Protein 3V6G (pdb70)

Solvent-accessible surface area: 15662 Å² total; per-residue (Å²): 100,112,113,69,39,0,3,58,0,0,0,44,6,0,8,48,43,2,37,73,13,11,23,36,1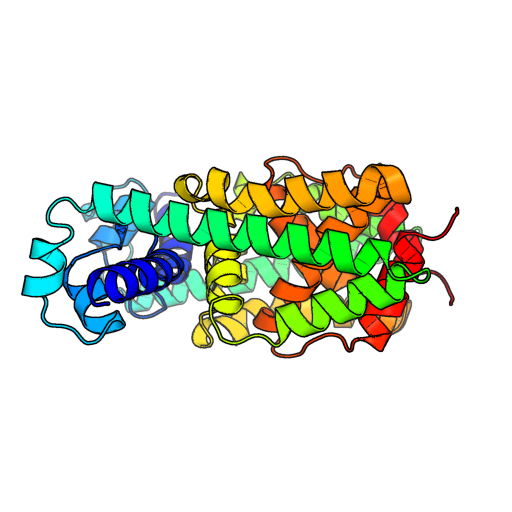49,61,0,4,81,57,18,136,22,85,68,51,14,0,52,175,84,9,127,82,40,82,52,0,43,104,20,0,42,52,52,8,35,94,18,20,55,96,24,28,60,104,4,125,52,53,7,84,108,134,182,84,41,17,16,12,1,0,121,17,4,43,85,24,23,63,51,93,149,166,38,99,16,28,7,14,3,27,7,19,0,5,46,52,104,95,2,31,207,33,6,74,77,18,3,88,15,0,23,61,9,0,43,114,102,39,32,170,91,0,0,45,5,5,2,0,2,11,1,0,2,4,0,14,12,32,0,36,49,91,71,17,52,47,87,37,0,36,43,4,4,41,61,0,29,50,142,107,107,103,117,89,44,0,4,58,0,0,4,74,4,0,8,97,33,0,31,73,18,6,30,32,185,96,0,3,80,55,20,137,21,80,73,48,16,0,44,172,86,6,115,90,38,93,42,0,49,124,20,0,38,47,29,0,25,93,9,8,54,90,28,19,58,106,2,122,47,41,6,94,157,57,245,76,31,8,18,4,3,0,108,20,4,46,82,18,34,69,37,116,111,121,33,72,13,22,8,26,3,17,13,19,0,0,22,36,90,116,1,23,205,18,5,84,68,18,4,82,22,1,34,61,5,0,63,111,87,41,34,129,96,13,0,18,9,5,2,1,2,12,2,0,4,3,0,10,12,33,0,24,49,85,93,29,54,43,118,83,0,34,58,5,6,40,32,4,32,53,152,112

Structure (mmCIF, N/CA/C/O backbone):
data_3V6G
#
_entry.id   3V6G
#
_cell.length_a   91.396
_cell.length_b   119.924
_cell.length_c   30.878
_cell.angle_alpha   90.00
_cell.angle_beta   90.00
_cell.angle_gamma   90.00
#
_symmetry.space_group_name_H-M   'P 21 21 2'
#
loop_
_entity.id
_entity.type
_entity.pdbx_description
1 polymer 'PROBABLE TRANSCRIPTIONAL REGULATORY PROTEIN (PROBABLY DEOR-FAMILY)'
2 water water
#
loop_
_atom_site.group_PDB
_atom_site.id
_atom_site.type_symbol
_atom_site.label_atom_id
_atom_site.label_alt_id
_atom_site.label_comp_id
_atom_site.label_asym_id
_atom_site.label_entity_id
_atom_site.label_seq_id
_atom_site.pdbx_PDB_ins_code
_atom_site.Cartn_x
_atom_site.Cartn_y
_atom_site.Cartn_z
_atom_site.occupancy
_atom_site.B_iso_or_equiv
_atom_site.auth_seq_id
_atom_site.auth_comp_id
_atom_site.auth_asym_id
_atom_site.auth_atom_id
_atom_site.pdbx_PDB_model_num
ATOM 1 N N . GLY A 1 14 ? -5.876 21.426 -6.321 1.00 52.32 14 GLY A N 1
ATOM 2 C CA . GLY A 1 14 ? -4.485 21.384 -6.733 1.00 44.10 14 GLY A CA 1
ATOM 3 C C . GLY A 1 14 ? -3.680 22.424 -5.987 1.00 39.44 14 GLY A C 1
ATOM 4 O O . GLY A 1 14 ? -2.625 22.130 -5.428 1.00 38.70 14 GLY A O 1
ATOM 5 N N . ARG A 1 15 ? -4.190 23.651 -5.966 1.00 32.16 15 ARG A N 1
ATOM 6 C CA . ARG A 1 15 ? -3.534 24.724 -5.239 1.00 32.14 15 ARG A CA 1
ATOM 7 C C . ARG A 1 15 ? -3.521 24.497 -3.734 1.00 26.38 15 ARG A C 1
ATOM 8 O O . ARG A 1 15 ? -2.587 24.907 -3.034 1.00 25.51 15 ARG A O 1
ATOM 16 N N . ARG A 1 16 ? -4.575 23.871 -3.224 1.00 28.25 16 ARG A N 1
ATOM 17 C CA . ARG A 1 16 ? -4.629 23.593 -1.800 1.00 28.51 16 ARG A CA 1
ATOM 18 C C . ARG A 1 16 ? -3.418 22.744 -1.389 1.00 25.18 16 ARG A C 1
ATOM 19 O O . ARG A 1 16 ? -2.712 23.063 -0.417 1.00 23.55 16 ARG A O 1
ATOM 27 N N . GLN A 1 17 ? -3.163 21.678 -2.139 1.00 27.75 17 GLN A N 1
ATOM 28 C CA . GLN A 1 17 ? -2.008 20.814 -1.865 1.00 31.18 17 GLN A CA 1
ATOM 29 C C . GLN A 1 17 ? -0.653 21.532 -1.999 1.00 29.41 17 GLN A C 1
ATOM 30 O O . GLN A 1 17 ? 0.276 21.266 -1.241 1.00 27.25 17 GLN A O 1
ATOM 36 N N . ALA A 1 18 ? -0.525 22.426 -2.971 1.00 26.15 18 ALA A N 1
ATOM 37 C CA . ALA A 1 18 ? 0.696 23.218 -3.084 1.00 27.96 18 ALA A CA 1
ATOM 38 C C . ALA A 1 18 ? 0.897 24.059 -1.828 1.00 26.19 18 ALA A C 1
ATOM 39 O O . ALA A 1 18 ? 2.023 24.274 -1.390 1.00 21.38 18 ALA A O 1
ATOM 41 N N . ILE A 1 19 ? -0.200 24.558 -1.263 1.00 20.96 19 ILE A N 1
ATOM 42 C CA . ILE A 1 19 ? -0.126 25.345 -0.034 1.00 19.72 19 ILE A CA 1
ATOM 43 C C . ILE A 1 19 ? 0.268 24.470 1.169 1.00 23.34 19 ILE A C 1
ATOM 44 O O . ILE A 1 19 ? 1.080 24.880 2.010 1.00 25.25 19 ILE A O 1
ATOM 49 N N . VAL A 1 20 ? -0.285 23.260 1.240 1.00 20.63 20 VAL A N 1
ATOM 50 C CA . VAL A 1 20 ? 0.054 22.338 2.326 1.00 21.36 20 VAL A CA 1
ATOM 51 C C . VAL A 1 20 ? 1.545 22.009 2.302 1.00 24.16 20 VAL A C 1
ATOM 52 O O . VAL A 1 20 ? 2.207 21.991 3.336 1.00 25.65 20 VAL A O 1
ATOM 56 N N . GLU A 1 21 ? 2.082 21.779 1.113 1.00 24.06 21 GLU A N 1
ATOM 57 C CA . GLU A 1 21 ? 3.506 21.470 0.985 1.00 23.65 21 GLU A CA 1
ATOM 58 C C . GLU A 1 21 ? 4.384 22.671 1.342 1.00 27.66 21 GLU A C 1
ATOM 59 O O . GLU A 1 21 ? 5.372 22.533 2.052 1.00 25.86 21 GLU A O 1
ATOM 65 N N . ALA A 1 22 ? 4.002 23.850 0.870 1.00 27.56 22 ALA A N 1
ATOM 66 C CA . ALA A 1 22 ? 4.655 25.088 1.282 1.00 23.68 22 ALA A CA 1
ATOM 67 C C . ALA A 1 22 ? 4.657 25.233 2.794 1.00 25.84 22 ALA A C 1
ATOM 68 O O . ALA A 1 22 ? 5.651 25.665 3.378 1.00 26.48 22 ALA A O 1
ATOM 70 N N . ALA A 1 23 ? 3.543 24.878 3.437 1.00 19.85 23 ALA A N 1
ATOM 71 C CA . ALA A 1 23 ? 3.468 24.973 4.889 1.00 20.61 23 ALA A CA 1
ATOM 72 C C . ALA A 1 23 ? 4.495 24.044 5.520 1.00 25.45 23 ALA A C 1
ATOM 73 O O . ALA A 1 23 ? 5.107 24.385 6.518 1.00 22.27 23 ALA A O 1
ATOM 75 N N . GLU A 1 24 ? 4.673 22.864 4.937 1.00 25.57 24 GLU A N 1
ATOM 76 C CA . GLU A 1 24 ? 5.680 21.929 5.447 1.00 24.58 24 GLU A CA 1
ATOM 77 C C . GLU A 1 24 ? 7.075 22.540 5.414 1.00 26.41 24 GLU A C 1
ATOM 78 O O . GLU A 1 24 ? 7.869 22.349 6.341 1.00 27.55 24 GLU A O 1
ATOM 84 N N . ARG A 1 25 ? 7.378 23.261 4.342 1.00 22.90 25 ARG A N 1
ATOM 85 C CA . ARG A 1 25 ? 8.672 23.941 4.230 1.00 29.43 25 ARG A CA 1
ATOM 86 C C . ARG A 1 25 ? 8.804 25.108 5.209 1.00 34.62 25 ARG A C 1
ATOM 87 O O . ARG A 1 25 ? 9.859 25.300 5.817 1.00 24.40 25 ARG A O 1
ATOM 95 N N . VAL A 1 26 ? 7.738 25.889 5.370 1.00 29.08 26 VAL A N 1
ATOM 96 C CA . VAL A 1 26 ? 7.777 27.004 6.312 1.00 24.67 26 VAL A CA 1
ATOM 97 C C . VAL A 1 26 ? 7.903 26.516 7.754 1.00 27.09 26 VAL A C 1
ATOM 98 O O . VAL A 1 26 ? 8.633 27.104 8.553 1.00 29.03 26 VAL A O 1
ATOM 102 N N . ILE A 1 27 ? 7.210 25.431 8.084 1.00 28.91 27 ILE A N 1
ATOM 103 C CA . ILE A 1 27 ? 7.366 24.810 9.397 1.00 28.77 27 ILE A CA 1
ATOM 104 C C . ILE A 1 27 ? 8.806 24.320 9.590 1.00 23.94 27 ILE A C 1
ATOM 105 O O . ILE A 1 27 ? 9.376 24.435 10.673 1.00 29.61 27 ILE A O 1
ATOM 110 N N . ALA A 1 28 ? 9.394 23.788 8.527 1.00 23.95 28 ALA A N 1
ATOM 111 C CA . ALA A 1 28 ? 10.767 23.296 8.594 1.00 27.52 28 ALA A CA 1
ATOM 112 C C . ALA A 1 28 ? 11.763 24.417 8.852 1.00 35.60 28 ALA A C 1
ATOM 113 O O . ALA A 1 28 ? 12.792 24.203 9.489 1.00 32.38 28 ALA A O 1
ATOM 115 N N . ARG A 1 29 ? 11.463 25.605 8.344 1.00 33.47 29 ARG A N 1
ATOM 116 C CA . ARG A 1 29 ? 12.413 26.713 8.403 1.00 34.90 29 ARG A CA 1
ATOM 117 C C . ARG A 1 29 ? 12.151 27.672 9.563 1.00 37.48 29 ARG A C 1
ATOM 118 O O . ARG A 1 29 ? 13.068 28.350 10.016 1.00 39.00 29 ARG A O 1
ATOM 126 N N . GLN A 1 30 ? 10.911 27.717 10.048 1.00 33.15 30 GLN A N 1
ATOM 127 C CA . GLN A 1 30 ? 10.502 28.718 11.034 1.00 34.10 30 GLN A CA 1
ATOM 128 C C . GLN A 1 30 ? 9.920 28.091 12.296 1.00 37.58 30 GLN A C 1
ATOM 129 O O . GLN A 1 30 ? 9.700 28.777 13.302 1.00 37.12 30 GLN A O 1
ATOM 135 N N . GLY A 1 31 ? 9.669 26.785 12.242 1.00 29.24 31 GLY A N 1
ATOM 136 C CA . GLY A 1 31 ? 9.069 26.086 13.360 1.00 20.97 31 GLY A CA 1
ATOM 137 C C . GLY A 1 31 ? 7.550 26.092 13.327 1.00 26.35 31 GLY A C 1
ATOM 138 O O . GLY A 1 31 ? 6.929 26.811 12.544 1.00 35.71 31 GLY A O 1
ATOM 139 N N . LEU A 1 32 ? 6.955 25.299 14.210 1.00 26.66 32 LEU A N 1
ATOM 140 C CA . LEU A 1 32 ? 5.508 25.153 14.282 1.00 34.89 32 LEU A CA 1
ATOM 141 C C . LEU A 1 32 ? 4.794 26.477 14.565 1.00 46.73 32 LEU A C 1
ATOM 142 O O . LEU A 1 32 ? 3.606 26.625 14.278 1.00 55.13 32 LEU A O 1
ATOM 147 N N . GLY A 1 33 ? 5.517 27.434 15.129 1.00 43.80 33 GLY A N 1
ATOM 148 C CA . GLY A 1 33 ? 4.922 28.709 15.484 1.00 41.65 33 GLY A CA 1
ATOM 149 C C . GLY A 1 33 ? 5.240 29.806 14.490 1.00 48.26 33 GLY A C 1
ATOM 150 O O . GLY A 1 33 ? 4.648 30.886 14.542 1.00 52.99 33 GLY A O 1
ATOM 151 N N . GLY A 1 34 ? 6.170 29.530 13.580 1.00 43.75 34 GLY A N 1
ATOM 152 C CA . GLY A 1 34 ? 6.596 30.510 12.596 1.00 49.65 34 GLY A CA 1
ATOM 153 C C . GLY A 1 34 ? 5.753 30.546 11.332 1.00 47.18 34 GLY A C 1
ATOM 154 O O . GLY A 1 34 ? 6.126 31.170 10.339 1.00 50.91 34 GLY A O 1
ATOM 155 N N . LEU A 1 35 ? 4.608 29.877 11.370 1.00 43.10 35 LEU A N 1
ATOM 156 C CA . LEU A 1 35 ? 3.711 29.825 10.223 1.00 42.49 35 LEU A CA 1
ATOM 157 C C . LEU A 1 35 ? 2.966 31.154 10.045 1.00 41.57 35 LEU A C 1
ATOM 158 O O . LEU A 1 35 ? 2.364 31.663 10.988 1.00 47.61 35 LEU A O 1
ATOM 163 N N . SER A 1 36 ? 3.009 31.715 8.841 1.00 36.40 36 SER A N 1
ATOM 164 C CA . SER A 1 36 ? 2.221 32.907 8.528 1.00 38.75 36 SER A CA 1
ATOM 165 C C . SER A 1 36 ? 1.715 32.858 7.097 1.00 38.90 36 SER A C 1
ATOM 166 O O . SER A 1 36 ? 2.302 32.194 6.248 1.00 38.60 36 SER A O 1
ATOM 169 N N . HIS A 1 37 ? 0.638 33.583 6.823 1.00 39.50 37 HIS A N 1
ATOM 170 C CA . HIS A 1 37 ? 0.083 33.589 5.480 1.00 37.95 37 HIS A CA 1
ATOM 171 C C . HIS A 1 37 ? 1.066 34.143 4.456 1.00 37.24 37 HIS A C 1
ATOM 172 O O . HIS A 1 37 ? 1.258 33.555 3.392 1.00 31.09 37 HIS A O 1
ATOM 179 N N . ARG A 1 38 ? 1.709 35.258 4.785 1.00 37.94 38 ARG A N 1
ATOM 180 C CA . ARG A 1 38 ? 2.715 35.830 3.895 1.00 42.65 38 ARG A CA 1
ATOM 181 C C . ARG A 1 38 ? 3.810 34.808 3.552 1.00 31.76 38 ARG A C 1
ATOM 182 O O . ARG A 1 38 ? 4.222 34.690 2.390 1.00 32.62 38 ARG A O 1
ATOM 190 N N . ARG A 1 39 ? 4.280 34.066 4.556 1.00 35.55 39 ARG A N 1
ATOM 191 C CA . ARG A 1 39 ? 5.394 33.135 4.344 1.00 35.35 39 ARG A CA 1
ATOM 192 C C . ARG A 1 39 ? 5.001 31.933 3.494 1.00 30.97 39 ARG A C 1
ATOM 193 O O . ARG A 1 39 ? 5.751 31.518 2.604 1.00 28.03 39 ARG A O 1
ATOM 201 N N . VAL A 1 40 ? 3.816 31.390 3.762 1.00 35.77 40 VAL A N 1
ATOM 202 C CA . VAL A 1 40 ? 3.283 30.282 2.972 1.00 30.53 40 VAL A CA 1
ATOM 203 C C . VAL A 1 40 ? 3.013 30.679 1.519 1.00 27.05 40 VAL A C 1
ATOM 204 O O . VAL A 1 40 ? 3.367 29.947 0.589 1.00 27.42 40 VAL A O 1
ATOM 208 N N . ALA A 1 41 ? 2.391 31.841 1.326 1.00 30.07 41 ALA A N 1
ATOM 209 C CA . ALA A 1 41 ? 2.136 32.353 -0.012 1.00 30.27 41 ALA A CA 1
ATOM 210 C C . ALA A 1 41 ? 3.437 32.522 -0.797 1.00 32.03 41 ALA A C 1
ATOM 211 O O . ALA A 1 41 ? 3.546 32.078 -1.942 1.00 29.56 41 ALA A O 1
ATOM 213 N N . ALA A 1 42 ? 4.423 33.172 -0.181 1.00 33.13 42 ALA A N 1
ATOM 214 C CA . ALA A 1 42 ? 5.727 33.321 -0.809 1.00 33.37 42 ALA A CA 1
ATOM 215 C C . ALA A 1 42 ? 6.284 31.958 -1.203 1.00 33.59 42 ALA A C 1
ATOM 216 O O . ALA A 1 42 ? 6.765 31.761 -2.321 1.00 32.14 42 ALA A O 1
ATOM 218 N N . GLU A 1 43 ? 6.199 31.005 -0.280 1.00 33.95 43 GLU A N 1
ATOM 219 C CA . GLU A 1 43 ? 6.801 29.697 -0.495 1.00 33.82 43 GLU A CA 1
ATOM 220 C C . GLU A 1 43 ? 6.055 28.876 -1.545 1.00 37.18 43 GLU A C 1
ATOM 221 O O . GLU A 1 43 ? 6.671 28.126 -2.296 1.00 39.78 43 GLU A O 1
ATOM 227 N N . ALA A 1 44 ? 4.731 29.022 -1.601 1.00 31.28 44 ALA A N 1
ATOM 228 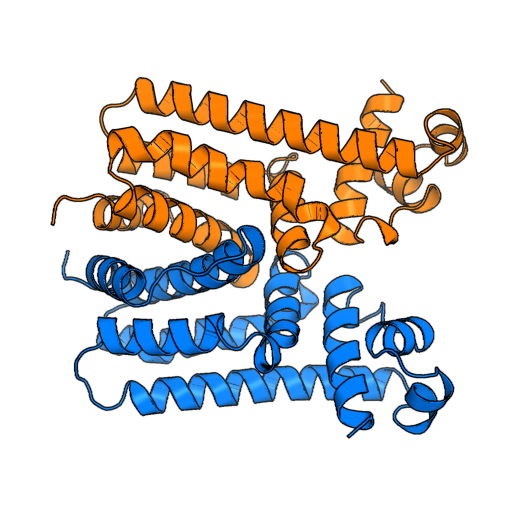C CA . ALA A 1 44 ? 3.936 28.289 -2.578 1.00 30.35 44 ALA A CA 1
ATOM 229 C C . ALA A 1 44 ? 3.910 29.046 -3.902 1.00 35.72 44 ALA A C 1
ATOM 230 O O . ALA A 1 44 ? 3.471 28.519 -4.929 1.00 32.32 44 ALA A O 1
ATOM 232 N N . ASN A 1 45 ? 4.385 30.288 -3.865 1.00 33.80 45 ASN A N 1
ATOM 233 C CA . ASN A 1 45 ? 4.332 31.165 -5.028 1.00 36.08 45 ASN A CA 1
ATOM 234 C C . ASN A 1 45 ? 2.890 31.378 -5.496 1.00 32.85 45 ASN A C 1
ATOM 235 O O . ASN A 1 45 ? 2.584 31.253 -6.683 1.00 33.02 45 ASN A O 1
ATOM 240 N N . VAL A 1 46 ? 2.012 31.684 -4.545 1.00 29.99 46 VAL A N 1
ATOM 241 C CA . VAL A 1 46 ? 0.617 31.975 -4.834 1.00 29.29 46 VAL A CA 1
ATOM 242 C C . VAL A 1 46 ? 0.242 33.205 -4.036 1.00 31.65 46 VAL A C 1
ATOM 243 O O . VAL A 1 46 ? 0.932 33.562 -3.080 1.00 32.24 46 VAL A O 1
ATOM 247 N N . PRO A 1 47 ? -0.853 33.872 -4.419 1.00 27.41 47 PRO A N 1
ATOM 248 C CA . PRO A 1 47 ? -1.233 35.081 -3.683 1.00 30.08 47 PRO A CA 1
ATOM 249 C C . PRO A 1 47 ? -1.698 34.771 -2.258 1.00 30.59 47 PRO A C 1
ATOM 250 O O . PRO A 1 47 ? -2.187 33.673 -1.977 1.00 26.57 47 PRO A O 1
ATOM 254 N N . VAL A 1 48 ? -1.560 35.735 -1.356 1.00 34.17 48 VAL A N 1
ATOM 255 C CA . VAL A 1 48 ? -2.019 35.521 0.014 1.00 36.36 48 VAL A CA 1
ATOM 256 C C . VAL A 1 48 ? -3.534 35.303 0.012 1.00 37.43 48 VAL A C 1
ATOM 257 O O . VAL A 1 48 ? -4.090 34.676 0.918 1.00 38.24 48 VAL A O 1
ATOM 261 N N . GLY A 1 49 ? -4.192 35.805 -1.028 1.00 29.36 49 GLY A N 1
ATOM 262 C CA . GLY A 1 49 ? -5.617 35.570 -1.212 1.00 33.83 49 GLY A CA 1
ATOM 263 C C . GLY A 1 49 ? -5.921 34.081 -1.185 1.00 33.10 49 GLY A C 1
ATOM 264 O O . GLY A 1 49 ? -6.931 33.642 -0.633 1.00 32.03 49 GLY A O 1
ATOM 265 N N . SER A 1 50 ? -5.025 33.296 -1.768 1.00 29.49 50 SER A N 1
ATOM 266 C CA . SER A 1 50 ? -5.233 31.864 -1.858 1.00 26.98 50 SER A CA 1
ATOM 267 C C . SER A 1 50 ? -5.026 31.163 -0.515 1.00 29.33 50 SER A C 1
ATOM 268 O O . SER A 1 50 ? -5.804 30.291 -0.133 1.00 24.98 50 SER A O 1
ATOM 271 N N . THR A 1 51 ? -3.971 31.522 0.206 1.00 24.66 51 THR A N 1
ATOM 272 C CA . THR A 1 51 ? -3.723 30.840 1.466 1.00 25.59 51 THR A CA 1
ATOM 273 C C . THR A 1 51 ? -4.897 31.073 2.420 1.00 26.22 51 THR A C 1
ATOM 274 O O . THR A 1 51 ? -5.336 30.152 3.120 1.00 29.10 51 THR A O 1
ATOM 278 N N . THR A 1 52 ? -5.434 32.290 2.409 1.00 27.55 52 THR A N 1
ATOM 279 C CA . THR A 1 52 ? -6.536 32.646 3.294 1.00 34.05 52 THR A CA 1
ATOM 280 C C . THR A 1 52 ? -7.863 31.995 2.890 1.00 32.87 52 THR A C 1
ATOM 281 O O . THR A 1 52 ? -8.715 31.748 3.739 1.00 36.28 52 THR A O 1
ATOM 285 N N . TYR A 1 53 ? -8.043 31.727 1.602 1.00 30.85 53 TYR A N 1
ATOM 286 C CA . TYR A 1 53 ? -9.232 31.001 1.162 1.00 28.07 53 TYR A CA 1
ATOM 287 C C . TYR A 1 53 ? -9.201 29.550 1.658 1.00 24.38 53 TYR A C 1
ATOM 288 O O . TYR A 1 53 ? -10.163 29.055 2.240 1.00 26.08 53 TYR A O 1
ATOM 297 N N . TYR A 1 54 ? -8.086 28.869 1.432 1.00 21.37 54 TYR A N 1
ATOM 298 C CA . TYR A 1 54 ? -7.987 27.446 1.790 1.00 23.64 54 TYR A CA 1
ATOM 299 C C . TYR A 1 54 ? -7.797 27.212 3.275 1.00 27.52 54 TYR A C 1
ATOM 300 O O . TYR A 1 54 ? -8.305 26.231 3.820 1.00 24.84 54 TYR A O 1
ATOM 309 N N . PHE A 1 55 ? -7.055 28.106 3.921 1.00 29.58 55 PHE A N 1
ATOM 310 C CA . PHE A 1 55 ? -6.805 27.985 5.354 1.00 36.44 55 PHE A CA 1
ATOM 311 C C . PHE A 1 55 ? -6.864 29.325 6.079 1.00 37.49 55 PHE A C 1
ATOM 312 O O . PHE A 1 55 ? -5.825 29.905 6.390 1.00 35.19 55 PHE A O 1
ATOM 320 N N . ASN A 1 56 ? -8.072 29.798 6.369 1.00 40.34 56 ASN A N 1
ATOM 321 C CA . ASN A 1 56 ? -8.222 31.034 7.127 1.00 55.20 56 ASN A CA 1
ATOM 322 C C . ASN A 1 56 ? -7.509 30.931 8.478 1.00 50.87 56 ASN A C 1
ATOM 323 O O . ASN A 1 56 ? -6.887 31.889 8.936 1.00 53.80 56 ASN A O 1
ATOM 328 N N . ASP A 1 57 ? -7.590 29.757 9.099 1.00 41.44 57 ASP A N 1
ATOM 329 C CA . ASP A 1 57 ? -6.937 29.516 10.383 1.00 37.47 57 ASP A CA 1
ATOM 330 C C . ASP A 1 57 ? -5.588 28.820 10.192 1.00 39.97 57 ASP A C 1
ATOM 331 O O . ASP A 1 57 ? -5.532 27.708 9.667 1.00 32.00 57 ASP A O 1
ATOM 336 N N . LEU A 1 58 ? -4.507 29.468 10.623 1.00 40.67 58 LEU A N 1
ATOM 337 C CA . LEU A 1 58 ? -3.167 28.898 10.458 1.00 41.43 58 LEU A CA 1
ATOM 338 C C . LEU A 1 58 ? -2.999 27.580 11.209 1.00 36.42 58 LEU A C 1
ATOM 339 O O . LEU A 1 58 ? -2.156 26.759 10.855 1.00 33.91 58 LEU A O 1
ATOM 344 N N . ASP A 1 59 ? -3.803 27.381 12.246 1.00 35.80 59 ASP A N 1
ATOM 345 C CA . ASP A 1 59 ? -3.764 26.140 13.006 1.00 39.92 59 ASP A CA 1
ATOM 346 C C . ASP A 1 59 ? -4.212 24.971 12.143 1.00 32.78 59 ASP A C 1
ATOM 347 O O . ASP A 1 59 ? -3.663 23.874 12.226 1.00 31.62 59 ASP A O 1
ATOM 352 N N . ALA A 1 60 ? -5.207 25.224 11.304 1.00 31.50 60 ALA A N 1
ATOM 353 C CA . ALA A 1 60 ? -5.730 24.210 10.406 1.00 31.42 60 ALA A CA 1
ATOM 354 C C . ALA A 1 60 ? -4.697 23.849 9.337 1.00 28.19 60 ALA A C 1
ATOM 355 O O . ALA A 1 60 ? -4.593 22.698 8.920 1.00 29.73 60 ALA A O 1
ATOM 357 N N . LEU A 1 61 ? -3.940 24.841 8.891 1.00 27.71 61 LEU A N 1
ATOM 358 C CA . LEU A 1 61 ? -2.863 24.595 7.936 1.00 25.02 61 LEU A CA 1
ATOM 359 C C . LEU A 1 61 ? -1.763 23.737 8.558 1.00 32.29 61 LEU A C 1
ATOM 360 O O . LEU A 1 61 ? -1.290 22.773 7.947 1.00 24.88 61 LEU A O 1
ATOM 365 N N . ARG A 1 62 ? -1.364 24.092 9.776 1.00 29.07 62 ARG A N 1
ATOM 366 C CA . ARG A 1 62 ? -0.364 23.331 10.517 1.00 28.19 62 ARG A CA 1
ATOM 367 C C . ARG A 1 62 ? -0.751 21.871 10.617 1.00 26.31 62 ARG A C 1
ATOM 368 O O . ARG A 1 62 ? 0.056 20.975 10.341 1.00 25.13 62 ARG A O 1
ATOM 376 N N . GLU A 1 63 ? -1.989 21.629 11.025 1.00 27.65 63 GLU A N 1
ATOM 377 C CA . GLU A 1 63 ? -2.480 20.263 11.164 1.00 29.97 63 GLU A CA 1
ATOM 378 C C . GLU A 1 63 ? -2.436 19.498 9.844 1.00 31.37 63 GLU A C 1
ATOM 379 O O . GLU A 1 63 ? -2.043 18.326 9.810 1.00 27.57 63 GLU A O 1
ATOM 385 N N . ALA A 1 64 ? -2.849 20.155 8.761 1.00 23.26 64 ALA A N 1
ATOM 386 C CA . ALA A 1 64 ? -2.843 19.531 7.441 1.00 26.29 64 ALA A CA 1
ATOM 387 C C . ALA A 1 64 ? -1.428 19.146 7.004 1.00 24.06 64 ALA A C 1
ATOM 388 O O . ALA A 1 64 ? -1.207 18.068 6.456 1.00 22.99 64 ALA A O 1
ATOM 390 N N . ALA A 1 65 ? -0.473 20.035 7.247 1.00 22.73 65 ALA A N 1
ATOM 391 C CA . ALA A 1 65 ? 0.917 19.767 6.890 1.00 22.97 65 ALA A CA 1
ATOM 392 C C . ALA A 1 65 ? 1.494 18.607 7.699 1.00 23.63 65 ALA A C 1
ATOM 393 O O . ALA A 1 65 ? 2.176 17.738 7.159 1.00 19.11 65 ALA A O 1
ATOM 395 N N . LEU A 1 66 ? 1.231 18.595 8.999 1.00 24.49 66 LEU A N 1
ATOM 396 C CA . LEU A 1 66 ? 1.744 17.517 9.835 1.00 27.91 66 LEU A CA 1
ATOM 397 C C . LEU A 1 66 ? 1.104 16.192 9.430 1.00 26.37 66 LEU A C 1
ATOM 398 O O . LEU A 1 66 ? 1.778 15.171 9.355 1.00 24.69 66 LEU A O 1
ATOM 403 N N . ALA A 1 67 ? -0.195 16.223 9.148 1.00 23.01 67 ALA A N 1
ATOM 404 C CA . ALA A 1 67 ? -0.891 15.027 8.694 1.00 24.25 67 ALA A CA 1
ATOM 405 C C . ALA A 1 67 ? -0.357 14.526 7.355 1.00 23.39 67 ALA A C 1
ATOM 406 O O . ALA A 1 67 ? -0.183 13.322 7.167 1.00 21.03 67 ALA A O 1
ATOM 408 N N . HIS A 1 68 ? -0.109 15.439 6.418 1.00 24.08 68 HIS A N 1
ATOM 409 C CA . HIS A 1 68 ? 0.431 15.045 5.121 1.00 23.47 68 HIS A CA 1
ATOM 410 C C . HIS A 1 68 ? 1.782 14.366 5.273 1.00 22.91 68 HIS A C 1
ATOM 411 O O . HIS A 1 68 ? 2.053 13.353 4.622 1.00 22.31 68 HIS A O 1
ATOM 418 N N . ALA A 1 69 ? 2.628 14.935 6.126 1.00 20.08 69 ALA A N 1
ATOM 419 C CA . ALA A 1 69 ? 3.994 14.452 6.274 1.00 22.10 69 ALA A CA 1
ATOM 420 C C . ALA A 1 69 ? 3.988 13.069 6.912 1.00 20.92 69 ALA A C 1
ATOM 421 O O . ALA A 1 69 ? 4.744 12.178 6.503 1.00 19.40 69 ALA A O 1
ATOM 423 N N . ALA A 1 70 ? 3.134 12.895 7.919 1.00 21.35 70 ALA A N 1
ATOM 424 C CA . ALA A 1 70 ? 3.010 11.607 8.599 1.00 22.21 70 ALA A CA 1
ATOM 425 C C . ALA A 1 70 ? 2.465 10.531 7.657 1.00 25.38 70 ALA A C 1
ATOM 426 O O . ALA A 1 70 ? 2.954 9.398 7.643 1.00 22.42 70 ALA A O 1
ATOM 428 N N . ASN A 1 71 ? 1.455 10.881 6.866 1.00 21.56 71 ASN A N 1
ATOM 429 C CA . ASN A 1 71 ? 0.950 9.955 5.856 1.00 23.10 71 ASN A CA 1
ATOM 430 C C . ASN A 1 71 ? 1.987 9.600 4.776 1.00 24.30 71 ASN A C 1
ATOM 431 O O . ASN A 1 71 ? 2.061 8.456 4.310 1.00 22.67 71 ASN A O 1
ATOM 436 N N . ALA A 1 72 ? 2.786 10.579 4.362 1.00 20.50 72 ALA A N 1
ATOM 437 C CA . ALA A 1 72 ? 3.776 10.320 3.322 1.00 25.12 72 ALA A CA 1
ATOM 438 C C . ALA A 1 72 ? 4.825 9.351 3.847 1.00 17.49 72 ALA A C 1
ATOM 439 O O . ALA A 1 72 ? 5.286 8.444 3.136 1.00 23.48 72 ALA A O 1
ATOM 441 N N . SER A 1 73 ? 5.194 9.542 5.107 1.00 18.12 73 SER A N 1
ATOM 442 C CA . SER A 1 73 ? 6.176 8.692 5.751 1.00 21.42 73 SER A CA 1
ATOM 443 C C . SER A 1 73 ? 5.633 7.263 5.857 1.00 22.30 73 SER A C 1
ATOM 444 O O . SER A 1 73 ? 6.351 6.289 5.600 1.00 19.07 73 SER A O 1
ATOM 447 N N . ALA A 1 74 ? 4.356 7.135 6.228 1.00 19.90 74 ALA A N 1
ATOM 448 C CA . ALA A 1 74 ? 3.737 5.813 6.306 1.00 21.90 74 ALA A CA 1
ATOM 449 C C . ALA A 1 74 ? 3.676 5.154 4.927 1.00 23.49 74 ALA A C 1
ATOM 450 O O . ALA A 1 74 ? 3.899 3.953 4.786 1.00 20.86 74 ALA A O 1
ATOM 452 N N . ASP A 1 75 ? 3.351 5.949 3.918 1.00 21.34 75 ASP A N 1
ATOM 453 C CA . ASP A 1 75 ? 3.243 5.454 2.549 1.00 25.02 75 ASP A CA 1
ATOM 454 C C . ASP A 1 75 ? 4.593 4.945 2.043 1.00 23.85 75 ASP A C 1
ATOM 455 O O . ASP A 1 75 ? 4.674 3.897 1.389 1.00 27.37 75 ASP A O 1
ATOM 460 N N . LEU A 1 76 ? 5.652 5.685 2.352 1.00 26.28 76 LEU A N 1
ATOM 461 C CA . LEU A 1 76 ? 6.997 5.284 1.953 1.00 22.56 76 LEU A CA 1
ATOM 462 C C . LEU A 1 76 ? 7.407 3.982 2.630 1.00 21.39 76 LEU A C 1
ATOM 463 O O . LEU A 1 76 ? 7.881 3.059 1.975 1.00 20.63 76 LEU A O 1
ATOM 468 N N . LEU A 1 77 ? 7.233 3.915 3.945 1.00 19.57 77 LEU A N 1
ATOM 469 C CA . LEU A 1 77 ? 7.535 2.696 4.682 1.00 20.77 77 LEU A CA 1
ATOM 470 C C . LEU A 1 77 ? 6.782 1.496 4.122 1.00 26.13 77 LEU A C 1
ATOM 471 O O . LEU A 1 77 ? 7.331 0.401 4.052 1.00 25.51 77 LEU A O 1
ATOM 476 N N . ALA A 1 78 ? 5.524 1.704 3.733 1.00 21.64 78 ALA A N 1
ATOM 477 C CA . ALA A 1 78 ? 4.703 0.632 3.163 1.00 25.37 78 ALA A CA 1
ATOM 478 C C . ALA A 1 78 ? 5.278 0.134 1.844 1.00 25.26 78 ALA A C 1
ATOM 479 O O . ALA A 1 78 ? 5.280 -1.077 1.572 1.00 24.57 78 ALA A O 1
ATOM 481 N N . GLN A 1 79 ? 5.764 1.069 1.028 1.00 23.65 79 GLN A N 1
ATOM 482 C CA . GLN A 1 79 ? 6.398 0.733 -0.249 1.00 28.58 79 GLN A CA 1
ATOM 483 C C . GLN A 1 79 ? 7.700 -0.038 -0.063 1.00 20.54 79 GLN A C 1
ATOM 484 O O . GLN A 1 79 ? 7.982 -0.992 -0.790 1.00 22.62 79 GLN A O 1
ATOM 490 N N . TRP A 1 80 ? 8.500 0.382 0.905 1.00 17.87 80 TRP A N 1
ATOM 491 C CA . TRP A 1 80 ? 9.722 -0.351 1.225 1.00 20.63 80 TRP A CA 1
ATOM 492 C C . TRP A 1 80 ? 9.398 -1.763 1.723 1.00 23.94 80 TRP A C 1
ATOM 493 O O . TRP A 1 80 ? 10.021 -2.747 1.292 1.00 25.45 80 TRP A O 1
ATOM 504 N N . ARG A 1 81 ? 8.428 -1.870 2.626 1.00 26.68 81 ARG A N 1
ATOM 505 C CA . ARG A 1 81 ? 8.096 -3.174 3.195 1.00 24.42 81 ARG A CA 1
ATOM 506 C C . ARG A 1 81 ? 7.672 -4.104 2.068 1.00 26.06 81 ARG A C 1
ATOM 507 O O . ARG A 1 81 ? 8.026 -5.287 2.038 1.00 27.19 81 ARG A O 1
ATOM 515 N N . SER A 1 82 ? 6.913 -3.550 1.131 1.00 28.86 82 SER A N 1
ATOM 516 C CA . SER A 1 82 ? 6.406 -4.318 0.009 1.00 32.53 82 SER A CA 1
ATOM 517 C C . SER A 1 82 ? 7.537 -4.931 -0.823 1.00 33.56 82 SER A C 1
ATOM 518 O O . SER A 1 82 ? 7.513 -6.120 -1.143 1.00 27.54 82 SER A O 1
ATOM 521 N N . ASP A 1 83 ? 8.534 -4.125 -1.171 1.00 32.52 83 ASP A N 1
ATOM 522 C CA . ASP A 1 83 ? 9.613 -4.603 -2.029 1.00 29.92 83 ASP A CA 1
ATOM 523 C C . ASP A 1 83 ? 10.592 -5.485 -1.265 1.00 29.52 83 ASP A C 1
ATOM 524 O O . ASP A 1 83 ? 11.272 -6.326 -1.851 1.00 40.14 83 ASP A O 1
ATOM 529 N N . LEU A 1 84 ? 10.669 -5.272 0.041 1.00 27.46 84 LEU A N 1
ATOM 530 C CA . LEU A 1 84 ? 11.540 -6.063 0.900 1.00 29.79 84 LEU A CA 1
ATOM 531 C C . LEU A 1 84 ? 10.914 -7.418 1.215 1.00 36.76 84 LEU A C 1
ATOM 532 O O . LEU A 1 84 ? 11.586 -8.323 1.718 1.00 35.56 84 LEU A O 1
ATOM 537 N N . ASP A 1 85 ? 9.627 -7.560 0.913 1.00 40.13 85 ASP A N 1
ATOM 538 C CA . ASP A 1 85 ? 8.936 -8.820 1.185 1.00 54.69 85 ASP A CA 1
ATOM 539 C C . ASP A 1 85 ? 9.123 -9.871 0.089 1.00 61.52 85 ASP A C 1
ATOM 540 O O . ASP A 1 85 ? 8.182 -10.568 -0.282 1.00 69.63 85 ASP A O 1
ATOM 545 N N . LYS A 1 86 ? 10.342 -9.980 -0.422 1.00 62.61 86 LYS A N 1
ATOM 546 C CA . LYS A 1 86 ? 10.696 -11.069 -1.316 1.00 62.75 86 LYS A CA 1
ATOM 547 C C . LYS A 1 86 ? 11.740 -11.919 -0.615 1.00 69.66 86 LYS A C 1
ATOM 548 O O . LYS A 1 86 ? 12.191 -12.930 -1.153 1.00 70.67 86 LYS A O 1
ATOM 554 N N . ASP A 1 87 ? 12.115 -11.490 0.590 1.00 74.72 87 ASP A N 1
ATOM 555 C CA . ASP A 1 87 ? 13.171 -12.129 1.376 1.00 81.15 87 ASP A CA 1
ATOM 556 C C . ASP A 1 87 ? 14.379 -12.509 0.520 1.00 76.30 87 ASP A C 1
ATOM 557 O O . ASP A 1 87 ? 15.052 -13.505 0.787 1.00 77.59 87 ASP A O 1
ATOM 562 N N . ARG A 1 88 ? 14.650 -11.708 -0.507 1.00 69.47 88 ARG A N 1
ATOM 563 C CA . ARG A 1 88 ? 15.746 -11.992 -1.425 1.00 62.62 88 ARG A CA 1
ATOM 564 C C . ARG A 1 88 ? 16.462 -10.711 -1.840 1.00 43.68 88 ARG A C 1
ATOM 565 O O . ARG A 1 88 ? 15.829 -9.682 -2.039 1.00 37.55 88 ARG A O 1
ATOM 573 N N . ASP A 1 89 ? 17.781 -10.787 -1.969 1.00 34.28 89 ASP A N 1
ATOM 574 C CA . ASP A 1 89 ? 18.541 -9.720 -2.607 1.00 20.99 89 ASP A CA 1
ATOM 575 C C . ASP A 1 89 ? 18.410 -8.419 -1.815 1.00 16.25 89 ASP A C 1
ATOM 576 O O . ASP A 1 89 ? 18.131 -7.364 -2.377 1.00 18.18 89 ASP A O 1
ATOM 581 N N . LEU A 1 90 ? 18.614 -8.496 -0.507 1.00 19.54 90 LEU A N 1
ATOM 582 C CA . LEU A 1 90 ? 18.350 -7.345 0.365 1.00 21.15 90 LEU A CA 1
ATOM 583 C C . LEU A 1 90 ? 19.162 -6.076 0.049 1.00 16.16 90 LEU A C 1
ATOM 584 O O . LEU A 1 90 ? 18.593 -4.978 -0.061 1.00 16.55 90 LEU A O 1
ATOM 589 N N . ALA A 1 91 ? 20.481 -6.204 -0.056 1.00 18.72 91 ALA A N 1
ATOM 590 C CA . ALA A 1 91 ? 21.320 -5.022 -0.305 1.00 18.74 91 ALA A CA 1
ATOM 591 C C . ALA A 1 91 ? 20.914 -4.326 -1.589 1.00 20.77 91 ALA A C 1
ATOM 592 O O . ALA A 1 91 ? 20.789 -3.106 -1.630 1.00 17.54 91 ALA A O 1
ATOM 594 N N . ALA A 1 92 ? 20.693 -5.094 -2.646 1.00 17.87 92 ALA A N 1
ATOM 595 C CA . ALA A 1 92 ? 20.324 -4.459 -3.905 1.00 21.95 92 ALA A CA 1
ATOM 596 C C . ALA A 1 92 ? 18.914 -3.872 -3.843 1.00 17.10 92 ALA A C 1
ATOM 597 O O . ALA A 1 92 ? 18.651 -2.832 -4.432 1.00 16.03 92 ALA A O 1
ATOM 599 N N . THR A 1 93 ? 18.014 -4.534 -3.130 1.00 16.21 93 THR A N 1
ATOM 600 C CA . THR A 1 93 ? 16.660 -4.001 -2.987 1.00 22.66 93 THR A CA 1
ATOM 601 C C . THR A 1 93 ? 16.693 -2.660 -2.254 1.00 18.14 93 THR A C 1
ATOM 602 O O . THR A 1 93 ? 16.091 -1.678 -2.699 1.00 17.10 93 THR A O 1
ATOM 606 N N . LEU A 1 94 ? 17.430 -2.608 -1.151 1.00 14.86 94 LEU A N 1
ATOM 607 C CA . LEU A 1 94 ? 17.570 -1.353 -0.407 1.00 16.24 94 LEU A CA 1
ATOM 608 C C . LEU A 1 94 ? 18.229 -0.248 -1.250 1.00 12.13 94 LEU A C 1
ATOM 609 O O . LEU A 1 94 ? 17.840 0.917 -1.156 1.00 15.40 94 LEU A O 1
ATOM 614 N N . ALA A 1 95 ? 19.223 -0.613 -2.057 1.00 13.56 95 ALA A N 1
ATOM 615 C CA . ALA A 1 95 ? 19.906 0.352 -2.922 1.00 16.61 95 ALA A CA 1
ATOM 616 C C . ALA A 1 95 ? 18.945 0.924 -3.958 1.00 17.71 95 ALA A C 1
ATOM 617 O O . ALA A 1 95 ? 18.928 2.129 -4.198 1.00 13.77 95 ALA A O 1
ATOM 619 N N . ARG A 1 96 ? 18.155 0.057 -4.584 1.00 15.44 96 ARG A N 1
ATOM 620 C CA . ARG A 1 96 ? 17.167 0.507 -5.577 1.00 16.94 96 ARG A CA 1
ATOM 621 C C . ARG A 1 96 ? 16.122 1.453 -4.972 1.00 17.58 96 ARG A C 1
ATOM 622 O O . ARG A 1 96 ? 15.818 2.507 -5.540 1.00 15.42 96 ARG A O 1
ATOM 630 N N . LEU A 1 97 ? 15.599 1.083 -3.807 1.00 16.19 97 LEU A N 1
ATOM 631 C CA . LEU A 1 97 ? 14.659 1.928 -3.071 1.00 17.35 97 LEU A CA 1
ATOM 632 C C . LEU A 1 97 ? 15.254 3.287 -2.723 1.00 16.58 97 LEU A C 1
ATOM 633 O O . LEU A 1 97 ? 14.592 4.329 -2.837 1.00 15.08 97 LEU A O 1
ATOM 638 N N . THR A 1 98 ? 16.507 3.271 -2.288 1.00 12.78 98 THR A N 1
ATOM 639 C CA . THR A 1 98 ? 17.210 4.506 -1.958 1.00 17.36 98 THR A CA 1
ATOM 640 C C . THR A 1 98 ? 17.397 5.362 -3.207 1.00 18.53 98 THR A C 1
ATOM 641 O O . THR A 1 98 ? 17.204 6.591 -3.183 1.00 14.83 98 THR A O 1
ATOM 645 N N . THR A 1 99 ? 17.774 4.718 -4.310 1.00 13.31 99 THR A N 1
ATOM 646 C CA . THR A 1 99 ? 17.929 5.445 -5.556 1.00 14.21 99 THR A CA 1
ATOM 647 C C . THR A 1 99 ? 16.617 6.092 -5.969 1.00 18.38 99 THR A C 1
ATOM 648 O O . THR A 1 99 ? 16.600 7.240 -6.429 1.00 17.33 99 THR A O 1
ATOM 652 N N . VAL A 1 100 ? 15.524 5.354 -5.826 1.00 14.15 100 VAL A N 1
ATOM 653 C CA . VAL A 1 100 ? 14.215 5.918 -6.131 1.00 20.35 100 VAL A CA 1
ATOM 654 C C . VAL A 1 100 ? 13.973 7.164 -5.283 1.00 21.74 100 VAL A C 1
ATOM 655 O O . VAL A 1 100 ? 13.553 8.187 -5.801 1.00 18.19 100 VAL A O 1
ATOM 659 N N . TYR A 1 101 ? 14.269 7.078 -3.989 1.00 17.99 101 TYR A N 1
ATOM 660 C CA . TYR A 1 101 ? 14.062 8.202 -3.094 1.00 13.34 101 TYR A CA 1
ATOM 661 C C . TYR A 1 101 ? 14.921 9.417 -3.483 1.00 18.18 101 TYR A C 1
ATOM 662 O O . TYR A 1 101 ? 14.413 10.542 -3.587 1.00 19.43 101 TYR A O 1
ATOM 671 N N . LEU A 1 102 ? 16.215 9.188 -3.707 1.00 15.72 102 LEU A N 1
ATOM 672 C CA . LEU A 1 102 ? 17.134 10.284 -4.022 1.00 14.25 102 LEU A CA 1
ATOM 673 C C . LEU A 1 102 ? 16.791 10.938 -5.372 1.00 17.56 102 LEU A C 1
ATOM 674 O O . LEU A 1 102 ? 17.044 12.126 -5.586 1.00 22.61 102 LEU A O 1
ATOM 679 N N . ALA A 1 103 ? 16.219 10.158 -6.280 1.00 16.53 103 ALA A N 1
ATOM 680 C CA . ALA A 1 103 ? 15.926 10.666 -7.618 1.00 19.19 103 ALA A CA 1
ATOM 681 C C . ALA A 1 103 ? 14.632 11.475 -7.646 1.00 26.11 103 ALA A C 1
ATOM 682 O O . ALA A 1 103 ? 14.448 12.334 -8.513 1.00 25.70 103 ALA A O 1
ATOM 684 N N . ASP A 1 104 ? 13.745 11.216 -6.686 1.00 19.80 104 ASP A N 1
ATOM 685 C CA . ASP A 1 104 ? 12.405 11.808 -6.703 1.00 29.07 104 ASP A CA 1
ATOM 686 C C . ASP A 1 104 ? 12.288 13.090 -5.883 1.00 34.35 104 ASP A C 1
ATOM 687 O O . ASP A 1 104 ? 11.494 13.153 -4.953 1.00 36.88 104 ASP A O 1
ATOM 692 N N . GLN A 1 105 ? 13.056 14.114 -6.245 1.00 38.21 105 GLN A N 1
ATOM 693 C CA . GLN A 1 105 ? 13.056 15.370 -5.498 1.00 51.25 105 GLN A CA 1
ATOM 694 C C . GLN A 1 105 ? 11.717 16.111 -5.590 1.00 50.84 105 GLN A C 1
ATOM 695 O O . GLN A 1 105 ? 11.281 16.741 -4.631 1.00 48.88 105 GLN A O 1
ATOM 701 N N . ASP A 1 106 ? 11.067 16.030 -6.744 1.00 53.65 106 ASP A N 1
ATOM 702 C CA . ASP A 1 106 ? 9.756 16.652 -6.917 1.00 60.47 106 ASP A CA 1
ATOM 703 C C . ASP A 1 106 ? 8.720 16.080 -5.939 1.00 52.42 106 ASP A C 1
ATOM 704 O O . ASP A 1 106 ? 7.738 16.735 -5.592 1.00 53.80 106 ASP A O 1
ATOM 709 N N . ARG A 1 107 ? 8.951 14.856 -5.490 1.00 44.52 107 ARG A N 1
ATOM 710 C CA . ARG A 1 107 ? 8.004 14.179 -4.624 1.00 49.63 107 ARG A CA 1
ATOM 711 C C . ARG A 1 107 ? 8.382 14.344 -3.148 1.00 51.65 107 ARG A C 1
ATOM 712 O O . ARG A 1 107 ? 7.515 14.563 -2.298 1.00 53.72 107 ARG A O 1
ATOM 720 N N . TYR A 1 108 ? 9.676 14.249 -2.847 1.00 38.40 108 TYR A N 1
ATOM 721 C CA . TYR A 1 108 ? 10.110 14.127 -1.454 1.00 32.55 108 TYR A CA 1
ATOM 722 C C . TYR A 1 108 ? 10.932 15.296 -0.909 1.00 38.54 108 TYR A C 1
ATOM 723 O O . TYR A 1 108 ? 11.214 15.347 0.290 1.00 39.58 108 TYR A O 1
ATOM 732 N N . ARG A 1 109 ? 11.308 16.229 -1.778 1.00 39.70 109 ARG A N 1
ATOM 733 C CA . ARG A 1 109 ? 12.131 17.365 -1.379 1.00 47.75 109 ARG A CA 1
ATOM 734 C C . ARG A 1 109 ? 11.578 18.022 -0.123 1.00 40.10 109 ARG A C 1
ATOM 735 O O . ARG A 1 109 ? 12.312 18.285 0.831 1.00 32.67 109 ARG A O 1
ATOM 743 N N . THR A 1 110 ? 10.272 18.270 -0.131 1.00 33.27 110 THR A N 1
ATOM 744 C CA . THR A 1 110 ? 9.600 18.967 0.956 1.00 36.02 110 THR A CA 1
ATOM 745 C C . THR A 1 110 ? 9.612 18.127 2.228 1.00 23.77 110 THR A C 1
ATOM 746 O O . THR A 1 110 ? 9.893 18.628 3.310 1.00 24.82 110 THR A O 1
ATOM 750 N N . LEU A 1 111 ? 9.309 16.847 2.086 1.00 25.10 111 LEU A N 1
ATOM 751 C CA . LEU A 1 111 ? 9.175 15.977 3.240 1.00 27.44 111 LEU A CA 1
ATOM 752 C C . LEU A 1 111 ? 10.544 15.725 3.850 1.00 26.75 111 LEU A C 1
ATOM 753 O O . LEU A 1 111 ? 10.690 15.616 5.062 1.00 22.68 111 LEU A O 1
ATOM 758 N N . ASN A 1 112 ? 11.554 15.650 2.998 1.00 23.12 112 ASN A N 1
ATOM 759 C CA . ASN A 1 112 ? 12.921 15.537 3.474 1.00 17.00 112 ASN A CA 1
ATOM 760 C C . ASN A 1 112 ? 13.362 16.790 4.239 1.00 19.26 112 ASN A C 1
ATOM 761 O O . ASN A 1 112 ? 14.072 16.694 5.247 1.00 20.76 112 ASN A O 1
ATOM 766 N N . GLU A 1 113 ? 12.946 17.968 3.777 1.00 19.48 113 GLU A N 1
ATOM 767 C CA . GLU A 1 113 ? 13.324 19.192 4.489 1.00 25.32 113 GLU A CA 1
ATOM 768 C C . GLU A 1 113 ? 12.733 19.193 5.908 1.00 24.61 113 GLU A C 1
ATOM 769 O O . GLU A 1 113 ? 13.389 19.552 6.894 1.00 17.92 113 GLU A O 1
ATOM 775 N N . LEU A 1 114 ? 11.484 18.765 6.009 1.00 19.32 114 LEU A N 1
ATOM 776 C CA . LEU A 1 114 ? 10.801 18.736 7.293 1.00 20.76 114 LEU A CA 1
ATOM 777 C C .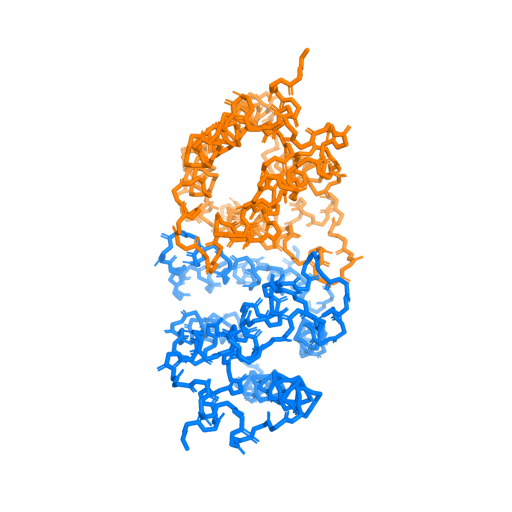 LEU A 1 114 ? 11.439 17.691 8.196 1.00 24.86 114 LEU A C 1
ATOM 778 O O . LEU A 1 114 ? 11.558 17.892 9.405 1.00 24.37 114 LEU A O 1
ATOM 783 N N . TYR A 1 115 ? 11.877 16.589 7.591 1.00 19.04 115 TYR A N 1
ATOM 784 C CA . TYR A 1 115 ? 12.556 15.517 8.315 1.00 24.04 115 TYR A CA 1
ATOM 785 C C . TYR A 1 115 ? 13.862 16.019 8.899 1.00 24.29 115 TYR A C 1
ATOM 786 O O . TYR A 1 115 ? 14.122 15.869 10.101 1.00 22.64 115 TYR A O 1
ATOM 795 N N . MET A 1 116 ? 14.679 16.636 8.051 1.00 21.13 116 MET A N 1
ATOM 796 C CA . MET A 1 116 ? 15.971 17.139 8.497 1.00 25.15 116 MET A CA 1
ATOM 797 C C . MET A 1 116 ? 15.846 18.227 9.543 1.00 31.97 116 MET A C 1
ATOM 798 O O . MET A 1 116 ? 16.680 18.326 10.447 1.00 29.45 116 MET A O 1
ATOM 803 N N . ALA A 1 117 ? 14.826 19.066 9.409 1.00 29.87 117 ALA A N 1
ATOM 804 C CA . ALA A 1 117 ? 14.677 20.194 10.317 1.00 27.15 117 ALA A CA 1
ATOM 805 C C . ALA A 1 117 ? 14.569 19.707 11.755 1.00 23.64 117 ALA A C 1
ATOM 806 O O . ALA A 1 117 ? 14.887 20.438 12.692 1.00 29.00 117 ALA A O 1
ATOM 808 N N . ALA A 1 118 ? 14.143 18.461 11.939 1.00 22.43 118 ALA A N 1
ATOM 809 C CA . ALA A 1 118 ? 14.000 17.931 13.290 1.00 24.63 118 ALA A CA 1
ATOM 810 C C . ALA A 1 118 ? 15.356 17.820 13.982 1.00 24.58 118 ALA A C 1
ATOM 811 O O . ALA A 1 118 ? 15.427 17.662 15.199 1.00 28.33 118 ALA A O 1
ATOM 813 N N . ALA A 1 119 ? 16.432 17.904 13.207 1.00 20.80 119 ALA A N 1
ATOM 814 C CA . ALA A 1 119 ? 17.759 17.708 13.782 1.00 20.90 119 ALA A CA 1
ATOM 815 C C . ALA A 1 119 ? 18.089 18.810 14.779 1.00 28.21 119 ALA A C 1
ATOM 816 O O . ALA A 1 119 ? 18.817 18.583 15.742 1.00 26.04 119 ALA A O 1
ATOM 818 N N . HIS A 1 120 ? 17.523 19.994 14.551 1.00 30.51 120 HIS A N 1
ATOM 819 C CA . HIS A 1 120 ? 17.739 21.152 15.413 1.00 26.90 120 HIS A CA 1
ATOM 820 C C . HIS A 1 120 ? 16.427 21.840 15.804 1.00 35.48 120 HIS A C 1
ATOM 821 O O . HIS A 1 120 ? 16.439 22.986 16.261 1.00 32.37 120 HIS A O 1
ATOM 828 N N . ARG A 1 121 ? 15.303 21.151 15.602 1.00 26.85 121 ARG A N 1
ATOM 829 C CA . ARG A 1 121 ? 14.012 21.577 16.146 1.00 27.81 121 ARG A CA 1
ATOM 830 C C . ARG A 1 121 ? 13.318 20.394 16.803 1.00 33.49 121 ARG A C 1
ATOM 831 O O . ARG A 1 121 ? 12.653 19.599 16.128 1.00 30.38 121 ARG A O 1
ATOM 839 N N . PRO A 1 122 ? 13.488 20.263 18.125 1.00 41.57 122 PRO A N 1
ATOM 840 C CA . PRO A 1 122 ? 12.958 19.168 18.947 1.00 37.73 122 PRO A CA 1
ATOM 841 C C . PRO A 1 122 ? 11.474 18.892 18.736 1.00 33.17 122 PRO A C 1
ATOM 842 O O . PRO A 1 122 ? 11.052 17.739 18.832 1.00 33.72 122 PRO A O 1
ATOM 846 N N . GLU A 1 123 ? 10.692 19.932 18.456 1.00 31.29 123 GLU A N 1
ATOM 847 C CA . GLU A 1 123 ? 9.251 19.769 18.336 1.00 30.76 123 GLU A CA 1
ATOM 848 C C . GLU A 1 123 ? 8.873 18.970 17.092 1.00 29.68 123 GLU A C 1
ATOM 849 O O . GLU A 1 123 ? 7.751 18.473 16.987 1.00 29.69 123 GLU A O 1
ATOM 855 N N . LEU A 1 124 ? 9.814 18.842 16.161 1.00 28.29 124 LEU A N 1
ATOM 856 C CA . LEU A 1 124 ? 9.575 18.112 14.913 1.00 24.99 124 LEU A CA 1
ATOM 857 C C . LEU A 1 124 ? 10.101 16.678 14.952 1.00 23.81 124 LEU A C 1
ATOM 858 O O . LEU A 1 124 ? 10.024 15.947 13.958 1.00 22.85 124 LEU A O 1
ATOM 863 N N . GLN A 1 125 ? 10.647 16.279 16.093 1.00 22.25 125 GLN A N 1
ATOM 864 C CA . GLN A 1 125 ? 11.326 14.993 16.179 1.00 21.96 125 GLN A CA 1
ATOM 865 C C . GLN A 1 125 ? 10.392 13.791 16.241 1.00 20.65 125 GLN A C 1
ATOM 866 O O . GLN A 1 125 ? 10.684 12.762 15.650 1.00 19.43 125 GLN A O 1
ATOM 872 N N . ARG A 1 126 ? 9.260 13.913 16.931 1.00 22.98 126 ARG A N 1
ATOM 873 C CA . ARG A 1 126 ? 8.332 12.785 16.973 1.00 22.99 126 ARG A CA 1
ATOM 874 C C . ARG A 1 126 ? 7.860 12.424 15.561 1.00 16.81 126 ARG A C 1
ATOM 875 O O . ARG A 1 126 ? 7.749 11.249 15.216 1.00 25.10 126 ARG A O 1
ATOM 883 N N . LEU A 1 127 ? 7.593 13.443 14.746 1.00 22.15 127 LEU A N 1
ATOM 884 C CA . LEU A 1 127 ? 7.197 13.218 13.353 1.00 22.32 127 LEU A CA 1
ATOM 885 C C . LEU A 1 127 ? 8.334 12.587 12.546 1.00 20.26 127 LEU A C 1
ATOM 886 O O . LEU A 1 127 ? 8.138 11.585 11.851 1.00 18.48 127 LEU A O 1
ATOM 891 N N . ALA A 1 128 ? 9.522 13.179 12.648 1.00 18.53 128 ALA A N 1
ATOM 892 C CA . ALA A 1 128 ? 10.685 12.694 11.908 1.00 17.44 128 ALA A CA 1
ATOM 893 C C . ALA A 1 128 ? 11.009 11.245 12.244 1.00 15.94 128 ALA A C 1
ATOM 894 O O . ALA A 1 128 ? 11.390 10.453 11.375 1.00 15.18 128 ALA A O 1
ATOM 896 N N . ARG A 1 129 ? 10.851 10.888 13.513 1.00 17.67 129 ARG A N 1
ATOM 897 C CA . ARG A 1 129 ? 11.292 9.572 13.962 1.00 20.55 129 ARG A CA 1
ATOM 898 C C . ARG A 1 129 ? 10.471 8.423 13.414 1.00 20.68 129 ARG A C 1
ATOM 899 O O . ARG A 1 129 ? 10.902 7.278 13.464 1.00 18.82 129 ARG A O 1
ATOM 907 N N . LEU A 1 130 ? 9.283 8.711 12.898 1.00 17.81 130 LEU A N 1
ATOM 908 C CA . LEU A 1 130 ? 8.503 7.652 12.273 1.00 19.73 130 LEU A CA 1
ATOM 909 C C . LEU A 1 130 ? 9.341 6.896 11.229 1.00 14.77 130 LEU A C 1
ATOM 910 O O . LEU A 1 130 ? 9.260 5.679 11.105 1.00 18.08 130 LEU A O 1
ATOM 915 N N . TRP A 1 131 ? 10.139 7.631 10.469 1.00 14.90 131 TRP A N 1
ATOM 916 C CA . TRP A 1 131 ? 10.902 7.005 9.395 1.00 18.56 131 TRP A CA 1
ATOM 917 C C . TRP A 1 131 ? 11.952 5.990 9.881 1.00 18.31 131 TRP A C 1
ATOM 918 O O . TRP A 1 131 ? 11.857 4.791 9.568 1.00 18.26 131 TRP A O 1
ATOM 929 N N . PRO A 1 132 ? 12.970 6.463 10.630 1.00 17.19 132 PRO A N 1
ATOM 930 C CA . PRO A 1 132 ? 13.991 5.515 11.097 1.00 22.94 132 PRO A CA 1
ATOM 931 C C . PRO A 1 132 ? 13.433 4.434 12.018 1.00 25.63 132 PRO A C 1
ATOM 932 O O . PRO A 1 132 ? 13.921 3.307 11.990 1.00 22.45 132 PRO A O 1
ATOM 936 N N . ASP A 1 133 ? 12.434 4.764 12.826 1.00 23.82 133 ASP A N 1
ATOM 937 C CA . ASP A 1 133 ? 11.805 3.754 13.671 1.00 26.55 133 ASP A CA 1
ATOM 938 C C . ASP A 1 133 ? 11.118 2.691 12.818 1.00 25.71 133 ASP A C 1
ATOM 939 O O . ASP A 1 133 ? 11.188 1.498 13.121 1.00 19.79 133 ASP A O 1
ATOM 944 N N . GLY A 1 134 ? 10.484 3.136 11.736 1.00 20.10 134 GLY A N 1
ATOM 945 C CA . GLY A 1 134 ? 9.808 2.247 10.808 1.00 18.57 134 GLY A CA 1
ATOM 946 C C . GLY A 1 134 ? 10.816 1.392 10.055 1.00 24.51 134 GLY A C 1
ATOM 947 O O . GLY A 1 134 ? 10.607 0.202 9.849 1.00 22.65 134 GLY A O 1
ATOM 948 N N . LEU A 1 135 ? 11.921 2.003 9.646 1.00 18.14 135 LEU A N 1
ATOM 949 C CA . LEU A 1 135 ? 12.963 1.277 8.939 1.00 18.04 135 LEU A CA 1
ATOM 950 C C . LEU A 1 135 ? 13.587 0.202 9.840 1.00 20.95 135 LEU A C 1
ATOM 951 O O . LEU A 1 135 ? 13.867 -0.906 9.390 1.00 22.35 135 LEU A O 1
ATOM 956 N N . LEU A 1 136 ? 13.809 0.546 11.104 1.00 24.35 136 LEU A N 1
ATOM 957 C CA . LEU A 1 136 ? 14.370 -0.393 12.074 1.00 26.08 136 LEU A CA 1
ATOM 958 C C . LEU A 1 136 ? 13.470 -1.602 12.267 1.00 27.53 136 LEU A C 1
ATOM 959 O O . LEU A 1 136 ? 13.941 -2.734 12.292 1.00 24.92 136 LEU A O 1
ATOM 964 N N . ALA A 1 137 ? 12.170 -1.359 12.394 1.00 25.69 137 ALA A N 1
ATOM 965 C CA . ALA A 1 137 ? 11.223 -2.447 12.557 1.00 31.21 137 ALA A CA 1
ATOM 966 C C . ALA A 1 137 ? 11.256 -3.370 11.345 1.00 30.34 137 ALA A C 1
ATOM 967 O O . ALA A 1 137 ? 11.106 -4.588 11.477 1.00 25.21 137 ALA A O 1
ATOM 969 N N . LEU A 1 138 ? 11.451 -2.798 10.161 1.00 21.17 138 LEU A N 1
ATOM 970 C CA . LEU A 1 138 ? 11.531 -3.612 8.955 1.00 26.34 138 LEU A CA 1
ATOM 971 C C . LEU A 1 138 ? 12.795 -4.457 8.940 1.00 26.92 138 LEU A C 1
ATOM 972 O O . LEU A 1 138 ? 12.781 -5.609 8.510 1.00 27.88 138 LEU A O 1
ATOM 977 N N . LEU A 1 139 ? 13.901 -3.878 9.381 1.00 18.94 139 LEU A N 1
ATOM 978 C CA . LEU A 1 139 ? 15.195 -4.502 9.114 1.00 20.13 139 LEU A CA 1
ATOM 979 C C . LEU A 1 139 ? 15.757 -5.295 10.295 1.00 17.14 139 LEU A C 1
ATOM 980 O O . LEU A 1 139 ? 16.441 -6.285 10.104 1.00 24.54 139 LEU A O 1
ATOM 985 N N . GLU A 1 140 ? 15.498 -4.825 11.508 1.00 15.14 140 GLU A N 1
ATOM 986 C CA . GLU A 1 140 ? 16.081 -5.451 12.693 1.00 17.96 140 GLU A CA 1
ATOM 987 C C . GLU A 1 140 ? 15.932 -6.980 12.734 1.00 23.50 140 GLU A C 1
ATOM 988 O O . GLU A 1 140 ? 16.911 -7.680 12.978 1.00 19.22 140 GLU A O 1
ATOM 994 N N . PRO A 1 141 ? 14.707 -7.499 12.517 1.00 22.83 141 PRO A N 1
ATOM 995 C CA . PRO A 1 141 ? 14.522 -8.957 12.592 1.00 24.54 141 PRO A CA 1
ATOM 996 C C . PRO A 1 141 ? 15.264 -9.677 11.478 1.00 25.62 141 PRO A C 1
ATOM 997 O O . PRO A 1 141 ? 15.603 -10.844 11.620 1.00 25.34 141 PRO A O 1
ATOM 1001 N N . ARG A 1 142 ? 15.527 -8.981 10.378 1.00 21.45 142 ARG A N 1
ATOM 1002 C CA . ARG A 1 142 ? 16.197 -9.608 9.248 1.00 25.56 142 ARG A CA 1
ATOM 1003 C C . ARG A 1 142 ? 17.725 -9.609 9.366 1.00 21.62 142 ARG A C 1
ATOM 1004 O O . ARG A 1 142 ? 18.381 -10.579 8.990 1.00 21.39 142 ARG A O 1
ATOM 1012 N N . ILE A 1 143 ? 18.295 -8.511 9.852 1.00 22.53 143 ILE A N 1
ATOM 1013 C CA . ILE A 1 143 ? 19.748 -8.354 9.826 1.00 17.58 143 ILE A CA 1
ATOM 1014 C C . ILE A 1 143 ? 20.361 -7.906 11.149 1.00 19.07 143 ILE A C 1
ATOM 1015 O O . ILE A 1 143 ? 21.585 -7.729 11.243 1.00 20.45 143 ILE A O 1
ATOM 1020 N N . GLY A 1 144 ? 19.514 -7.730 12.161 1.00 19.44 144 GLY A N 1
ATOM 1021 C CA . GLY A 1 144 ? 19.979 -7.367 13.491 1.00 20.08 144 GLY A CA 1
ATOM 1022 C C . GLY A 1 144 ? 20.062 -5.866 13.696 1.00 18.90 144 GLY A C 1
ATOM 1023 O O . GLY A 1 144 ? 20.032 -5.085 12.727 1.00 19.01 144 GLY A O 1
ATOM 1024 N N . ARG A 1 145 ? 20.204 -5.464 14.952 1.00 16.08 145 ARG A N 1
ATOM 1025 C CA . ARG A 1 145 ? 20.199 -4.047 15.324 1.00 17.26 145 ARG A CA 1
ATOM 1026 C C . ARG A 1 145 ? 21.385 -3.269 14.780 1.00 21.46 145 ARG A C 1
ATOM 1027 O O . ARG A 1 145 ? 21.219 -2.139 14.292 1.00 18.13 145 ARG A O 1
ATOM 1035 N N . ARG A 1 146 ? 22.577 -3.845 14.898 1.00 20.58 146 ARG A N 1
ATOM 1036 C CA . ARG A 1 146 ? 23.779 -3.193 14.383 1.00 24.47 146 ARG A CA 1
ATOM 1037 C C . ARG A 1 146 ? 23.606 -2.832 12.916 1.00 20.24 146 ARG A C 1
ATOM 1038 O O . ARG A 1 146 ? 23.766 -1.673 12.522 1.00 18.82 146 ARG A O 1
ATOM 1046 N N . ALA A 1 147 ? 23.306 -3.844 12.108 1.00 18.60 147 ALA A N 1
ATOM 1047 C CA . ALA A 1 147 ? 23.230 -3.653 10.665 1.00 19.45 147 ALA A CA 1
ATOM 1048 C C . ALA A 1 147 ? 22.084 -2.725 10.308 1.00 17.50 147 ALA A C 1
ATOM 1049 O O . ALA A 1 147 ? 22.227 -1.851 9.451 1.00 15.78 147 ALA A O 1
ATOM 1051 N N . ALA A 1 148 ? 20.933 -2.932 10.933 1.00 15.07 148 ALA A N 1
ATOM 1052 C CA . ALA A 1 148 ? 19.780 -2.092 10.635 1.00 15.79 148 ALA A CA 1
ATOM 1053 C C . ALA A 1 148 ? 20.082 -0.636 10.959 1.00 18.18 148 ALA A C 1
ATOM 1054 O O . ALA A 1 148 ? 19.722 0.257 10.194 1.00 18.97 148 ALA A O 1
ATOM 1056 N N . ASN A 1 149 ? 20.742 -0.384 12.086 1.00 19.41 149 ASN A N 1
ATOM 1057 C CA . ASN A 1 149 ? 21.116 0.996 12.416 1.00 17.42 149 ASN A CA 1
ATOM 1058 C C . ASN A 1 149 ? 22.153 1.559 11.454 1.00 20.20 149 ASN A C 1
ATOM 1059 O O . ASN A 1 149 ? 22.104 2.736 11.077 1.00 17.26 149 ASN A O 1
ATOM 1064 N N . ALA A 1 150 ? 23.094 0.721 11.056 1.00 15.09 150 ALA A N 1
ATOM 1065 C CA . ALA A 1 150 ? 24.107 1.178 10.117 1.00 17.89 150 ALA A CA 1
ATOM 1066 C C . ALA A 1 150 ? 23.467 1.594 8.801 1.00 16.82 150 ALA A C 1
ATOM 1067 O O . ALA A 1 150 ? 23.841 2.617 8.220 1.00 15.33 150 ALA A O 1
ATOM 1069 N N . VAL A 1 151 ? 22.488 0.817 8.350 1.00 16.82 151 VAL A N 1
ATOM 1070 C CA . VAL A 1 151 ? 21.805 1.082 7.087 1.00 14.47 151 VAL A CA 1
ATOM 1071 C C . VAL A 1 151 ? 20.960 2.352 7.175 1.00 17.21 151 VAL A C 1
ATOM 1072 O O . VAL A 1 151 ? 20.905 3.139 6.233 1.00 15.09 151 VAL A O 1
ATOM 1076 N N . THR A 1 152 ? 20.271 2.543 8.298 1.00 13.55 152 THR A N 1
ATOM 1077 C CA . THR A 1 152 ? 19.457 3.743 8.448 1.00 11.18 152 THR A CA 1
ATOM 1078 C C . THR A 1 152 ? 20.329 4.999 8.514 1.00 14.69 152 THR A C 1
ATOM 1079 O O . THR A 1 152 ? 19.954 6.043 7.983 1.00 12.94 152 THR A O 1
ATOM 1083 N N . VAL A 1 153 ? 21.496 4.892 9.139 1.00 12.00 153 VAL A N 1
ATOM 1084 C CA . VAL A 1 153 ? 22.444 6.010 9.193 1.00 13.81 153 VAL A CA 1
ATOM 1085 C C . VAL A 1 153 ? 22.945 6.308 7.771 1.00 14.03 153 VAL A C 1
ATOM 1086 O O . VAL A 1 153 ? 23.010 7.456 7.346 1.00 13.42 153 VAL A O 1
ATOM 1090 N N . PHE A 1 154 ? 23.271 5.259 7.036 1.00 10.91 154 PHE A N 1
ATOM 1091 C CA . PHE A 1 154 ? 23.775 5.420 5.671 1.00 11.97 154 PHE A CA 1
ATOM 1092 C C . PHE A 1 154 ? 22.727 6.076 4.778 1.00 12.35 154 PHE A C 1
ATOM 1093 O O . PHE A 1 154 ? 23.056 6.963 3.985 1.00 13.48 154 PHE A O 1
ATOM 1101 N N . PHE A 1 155 ? 21.466 5.656 4.906 1.00 11.67 155 PHE A N 1
ATOM 1102 C CA . PHE A 1 155 ? 20.380 6.271 4.141 1.00 10.04 155 PHE A CA 1
ATOM 1103 C C . PHE A 1 155 ? 20.281 7.779 4.412 1.00 11.41 155 PHE A C 1
ATOM 1104 O O . PHE A 1 155 ? 20.205 8.588 3.483 1.00 11.82 155 PHE A O 1
ATOM 1112 N N . ASP A 1 156 ? 20.285 8.153 5.686 1.00 13.55 156 ASP A N 1
ATOM 1113 C CA . ASP A 1 156 ? 20.252 9.572 6.051 1.00 15.32 156 ASP A CA 1
ATOM 1114 C C . ASP A 1 156 ? 21.431 10.317 5.426 1.00 14.89 156 ASP A C 1
ATOM 1115 O O . ASP A 1 156 ? 21.279 11.424 4.903 1.00 13.57 156 ASP A O 1
ATOM 1120 N N . GLY A 1 157 ? 22.604 9.696 5.478 1.00 12.55 157 GLY A N 1
ATOM 1121 C CA . GLY A 1 157 ? 23.789 10.259 4.865 1.00 14.72 157 GLY A CA 1
ATOM 1122 C C . GLY A 1 157 ? 23.660 10.389 3.364 1.00 13.04 157 GLY A C 1
ATOM 1123 O O . GLY A 1 157 ? 24.063 11.400 2.807 1.00 13.66 157 GLY A O 1
ATOM 1124 N N . ALA A 1 158 ? 23.098 9.374 2.706 1.00 10.88 158 ALA A N 1
ATOM 1125 C CA . ALA A 1 158 ? 22.959 9.410 1.255 1.00 17.26 158 ALA A CA 1
ATOM 1126 C C . ALA A 1 158 ? 22.055 10.569 0.847 1.00 15.06 158 ALA A C 1
ATOM 1127 O O . ALA A 1 158 ? 22.336 11.268 -0.148 1.00 11.89 158 ALA A O 1
ATOM 1129 N N . THR A 1 159 ? 20.988 10.788 1.611 1.00 12.29 159 THR A N 1
ATOM 1130 C CA . THR A 1 159 ? 20.039 11.838 1.266 1.00 10.49 159 THR A CA 1
ATOM 1131 C C . THR A 1 159 ? 20.653 13.222 1.462 1.00 12.77 159 THR A C 1
ATOM 1132 O O . THR A 1 159 ? 20.504 14.099 0.609 1.00 14.34 159 THR A O 1
ATOM 1136 N N . LEU A 1 160 ? 21.370 13.404 2.565 1.00 9.55 160 LEU A N 1
ATOM 1137 C CA . LEU A 1 160 ? 22.000 14.712 2.853 1.00 10.46 160 LEU A CA 1
ATOM 1138 C C . LEU A 1 160 ? 23.150 15.013 1.900 1.00 13.62 160 LEU A C 1
ATOM 1139 O O . LEU A 1 160 ? 23.245 16.100 1.311 1.00 14.54 160 LEU A O 1
ATOM 1144 N N . HIS A 1 161 ? 24.037 14.045 1.747 1.00 12.59 161 HIS A N 1
ATOM 1145 C CA . HIS A 1 161 ? 25.193 14.238 0.887 1.00 14.24 161 HIS A CA 1
ATOM 1146 C C . HIS A 1 161 ? 24.759 14.526 -0.551 1.00 19.11 161 HIS A C 1
ATOM 1147 O O . HIS A 1 161 ? 25.393 15.346 -1.264 1.00 13.32 161 HIS A O 1
ATOM 1154 N N . ALA A 1 162 ? 23.675 13.871 -0.979 1.00 13.80 162 ALA A N 1
ATOM 1155 C CA . ALA A 1 162 ? 23.173 14.074 -2.343 1.00 14.40 162 ALA A CA 1
ATOM 1156 C C . ALA A 1 162 ? 22.708 15.508 -2.544 1.00 16.82 162 ALA A C 1
ATOM 1157 O O . ALA A 1 162 ? 22.932 16.117 -3.598 1.00 14.72 162 ALA A O 1
ATOM 1159 N N . LEU A 1 163 ? 22.009 16.031 -1.552 1.00 17.05 163 LEU A N 1
ATOM 1160 C CA . LEU A 1 163 ? 21.507 17.393 -1.648 1.00 15.30 163 LEU A CA 1
ATOM 1161 C C . LEU A 1 163 ? 22.642 18.404 -1.593 1.00 16.29 163 LEU A C 1
ATOM 1162 O O . LEU A 1 163 ? 22.650 19.392 -2.345 1.00 19.12 163 LEU A O 1
ATOM 1167 N N . ILE A 1 164 ? 23.600 18.170 -0.706 1.00 12.54 164 ILE A N 1
ATOM 1168 C CA . ILE A 1 164 ? 24.723 19.086 -0.557 1.00 13.09 164 ILE A CA 1
ATOM 1169 C C . ILE A 1 164 ? 25.615 19.129 -1.807 1.00 21.10 164 ILE A C 1
ATOM 1170 O O . ILE A 1 164 ? 25.899 20.214 -2.343 1.00 20.76 164 ILE A O 1
ATOM 1175 N N . THR A 1 165 ? 26.038 17.956 -2.271 1.00 16.93 165 THR A N 1
ATOM 1176 C CA . THR A 1 165 ? 26.969 17.862 -3.398 1.00 19.97 165 THR A CA 1
ATOM 1177 C C . THR A 1 165 ? 26.264 17.997 -4.757 1.00 19.81 165 THR A C 1
ATOM 1178 O O . THR A 1 165 ? 26.902 18.297 -5.759 1.00 21.07 165 THR A O 1
ATOM 1182 N N . GLY A 1 166 ? 24.953 17.776 -4.787 1.00 17.13 166 GLY A N 1
ATOM 1183 C CA . GLY A 1 166 ? 24.190 17.944 -6.007 1.00 22.52 166 GLY A CA 1
ATOM 1184 C C . GLY A 1 166 ? 23.987 16.666 -6.797 1.00 25.71 166 GLY A C 1
ATOM 1185 O O . GLY A 1 166 ? 23.170 16.630 -7.720 1.00 27.94 166 GLY A O 1
ATOM 1186 N N . THR A 1 167 ? 24.715 15.612 -6.430 1.00 19.66 167 THR A N 1
ATOM 1187 C CA . THR A 1 167 ? 24.565 14.321 -7.105 1.00 23.00 167 THR A CA 1
ATOM 1188 C C . THR A 1 167 ? 24.538 13.145 -6.122 1.00 20.34 167 THR A C 1
ATOM 1189 O O . THR A 1 167 ? 25.307 13.112 -5.153 1.00 20.97 167 THR A O 1
ATOM 1193 N N . PRO A 1 168 ? 23.633 12.185 -6.359 1.00 18.97 168 PRO A N 1
ATOM 1194 C CA . PRO A 1 168 ? 23.510 11.034 -5.453 1.00 17.62 168 PRO A CA 1
ATOM 1195 C C . PRO A 1 168 ? 24.556 9.964 -5.725 1.00 19.20 168 PRO A C 1
ATOM 1196 O O . PRO A 1 168 ? 25.113 9.915 -6.815 1.00 17.60 168 PRO A O 1
ATOM 1200 N N . LEU A 1 169 ? 24.837 9.125 -4.737 1.00 15.74 169 LEU A N 1
ATOM 1201 C CA . LEU A 1 169 ? 25.603 7.910 -4.983 1.00 15.25 169 LEU A CA 1
ATOM 1202 C C . LEU A 1 169 ? 24.872 7.052 -5.990 1.00 14.41 169 LEU A C 1
ATOM 1203 O O . LEU A 1 169 ? 23.652 6.957 -5.956 1.00 16.11 169 LEU A O 1
ATOM 1208 N N . SER A 1 170 ? 25.618 6.396 -6.875 1.00 15.14 170 SER A N 1
ATOM 1209 C CA . SER A 1 170 ? 25.029 5.475 -7.842 1.00 15.22 170 SER A CA 1
ATOM 1210 C C . SER A 1 170 ? 24.400 4.252 -7.179 1.00 18.79 170 SER A C 1
ATOM 1211 O O . SER A 1 170 ? 24.785 3.862 -6.071 1.00 16.25 170 SER A O 1
ATOM 1214 N N . THR A 1 171 ? 23.446 3.627 -7.862 1.00 16.15 171 THR A N 1
ATOM 1215 C CA . THR A 1 171 ? 22.813 2.428 -7.301 1.00 18.33 171 THR A CA 1
ATOM 1216 C C . THR A 1 171 ? 23.869 1.351 -7.050 1.00 16.52 171 THR A C 1
ATOM 1217 O O . THR A 1 171 ? 23.831 0.647 -6.041 1.00 15.76 171 THR A O 1
ATOM 1221 N N . ASP A 1 172 ? 24.809 1.240 -7.985 1.00 16.11 172 ASP A N 1
ATOM 1222 C CA . ASP A 1 172 ? 25.962 0.334 -7.843 1.00 18.50 172 ASP A CA 1
ATOM 1223 C C . ASP A 1 172 ? 26.702 0.559 -6.512 1.00 16.55 172 ASP A C 1
ATOM 1224 O O . ASP A 1 172 ? 26.926 -0.376 -5.724 1.00 16.26 172 ASP A O 1
ATOM 1229 N N . GLU A 1 173 ? 27.076 1.806 -6.260 1.00 15.68 173 GLU A N 1
ATOM 1230 C CA . GLU A 1 173 ? 27.796 2.134 -5.042 1.00 15.21 173 GLU A CA 1
ATOM 1231 C C . GLU A 1 173 ? 26.940 1.947 -3.794 1.00 16.02 173 GLU A C 1
ATOM 1232 O O . GLU A 1 173 ? 27.452 1.541 -2.758 1.00 13.58 173 GLU A O 1
ATOM 1238 N N . LEU A 1 174 ? 25.648 2.257 -3.882 1.00 16.53 174 LEU A N 1
ATOM 1239 C CA . LEU A 1 174 ? 24.766 2.056 -2.731 1.00 15.67 174 LEU A CA 1
ATOM 1240 C C . LEU A 1 174 ? 24.695 0.580 -2.375 1.00 15.67 174 LEU A C 1
ATOM 1241 O O . LEU A 1 174 ? 24.720 0.194 -1.198 1.00 11.60 174 LEU A O 1
ATOM 1246 N N . THR A 1 175 ? 24.618 -0.258 -3.400 1.00 14.24 175 THR A N 1
ATOM 1247 C CA . THR A 1 175 ? 24.489 -1.685 -3.156 1.00 13.36 175 THR A CA 1
ATOM 1248 C C . THR A 1 175 ? 25.750 -2.209 -2.481 1.00 18.54 175 THR A C 1
ATOM 1249 O O . THR A 1 175 ? 25.686 -2.996 -1.541 1.00 15.84 175 THR A O 1
ATOM 1253 N N . ASP A 1 176 ? 26.895 -1.787 -3.004 1.00 15.79 176 ASP A N 1
ATOM 1254 C CA . ASP A 1 176 ? 28.201 -2.211 -2.503 1.00 17.57 176 ASP A CA 1
ATOM 1255 C C . ASP A 1 176 ? 28.359 -1.822 -1.025 1.00 17.56 176 ASP A C 1
ATOM 1256 O O . ASP A 1 176 ? 28.735 -2.647 -0.189 1.00 13.19 176 ASP A O 1
ATOM 1261 N N . ALA A 1 177 ? 28.078 -0.564 -0.696 1.00 13.81 177 ALA A N 1
ATOM 1262 C CA . ALA A 1 177 ? 28.204 -0.106 0.691 1.00 12.97 177 ALA A CA 1
ATOM 1263 C C . ALA A 1 177 ? 27.193 -0.769 1.626 1.00 13.87 177 ALA A C 1
ATOM 1264 O O . ALA A 1 177 ? 27.515 -1.151 2.757 1.00 14.51 177 ALA A O 1
ATOM 1266 N N . ILE A 1 178 ? 25.961 -0.913 1.166 1.00 12.08 178 ILE A N 1
ATOM 1267 C CA . ILE A 1 178 ? 24.938 -1.544 2.019 1.00 11.47 178 ILE A CA 1
ATOM 1268 C C . ILE A 1 178 ? 25.294 -3.013 2.244 1.00 16.15 178 ILE A C 1
ATOM 1269 O O . ILE A 1 178 ? 25.187 -3.532 3.351 1.00 14.72 178 ILE A O 1
ATOM 1274 N N . ALA A 1 179 ? 25.759 -3.676 1.196 1.00 15.67 179 ALA A N 1
ATOM 1275 C CA . ALA A 1 179 ? 26.208 -5.062 1.338 1.00 17.60 179 ALA A CA 1
ATOM 1276 C C . ALA A 1 179 ? 27.309 -5.169 2.397 1.00 17.56 179 ALA A C 1
ATOM 1277 O O . ALA A 1 179 ? 27.271 -6.058 3.248 1.00 13.95 179 ALA A O 1
ATOM 1279 N N . ARG A 1 180 ? 28.270 -4.242 2.359 1.00 13.55 180 ARG A N 1
ATOM 1280 C CA . ARG A 1 180 ? 29.340 -4.213 3.349 1.00 17.96 180 ARG A CA 1
ATOM 1281 C C . ARG A 1 180 ? 28.822 -4.009 4.781 1.00 14.78 180 ARG A C 1
ATOM 1282 O O . ARG A 1 180 ? 29.367 -4.584 5.726 1.00 15.24 180 ARG A O 1
ATOM 1290 N N . LEU A 1 181 ? 27.792 -3.180 4.939 1.00 13.12 181 LEU A N 1
ATOM 1291 C CA . LEU A 1 181 ? 27.251 -2.879 6.265 1.00 18.00 181 LEU A CA 1
ATOM 1292 C C . LEU A 1 181 ? 26.425 -4.026 6.843 1.00 23.51 181 LEU A C 1
ATOM 1293 O O . LEU A 1 181 ? 26.426 -4.248 8.057 1.00 20.18 181 LEU A O 1
ATOM 1298 N N . VAL A 1 182 ? 25.732 -4.762 5.979 1.00 18.80 182 VAL A N 1
ATOM 1299 C CA . VAL A 1 182 ? 24.846 -5.816 6.459 1.00 20.89 182 VAL A CA 1
ATOM 1300 C C . VAL A 1 182 ? 25.491 -7.200 6.549 1.00 22.75 182 VAL A C 1
ATOM 1301 O O . VAL A 1 182 ? 24.896 -8.111 7.110 1.00 23.19 182 VAL A O 1
ATOM 1305 N N . ALA A 1 183 ? 26.701 -7.349 6.013 1.00 14.08 183 ALA A N 1
ATOM 1306 C CA . ALA A 1 183 ? 27.383 -8.648 5.972 1.00 18.47 183 ALA A CA 1
ATOM 1307 C C . ALA A 1 183 ? 27.738 -9.140 7.366 1.00 21.85 183 ALA A C 1
ATOM 1308 O O . ALA A 1 183 ? 27.907 -8.347 8.290 1.00 19.50 183 ALA A O 1
ATOM 1310 N N . ASP A 1 184 ? 27.815 -10.456 7.538 1.00 24.81 184 ASP A N 1
ATOM 1311 C CA . ASP A 1 184 ? 28.258 -10.992 8.823 1.00 33.25 184 ASP A CA 1
ATOM 1312 C C . ASP A 1 184 ? 29.631 -10.434 9.199 1.00 37.06 184 ASP A C 1
ATOM 1313 O O . ASP A 1 184 ? 30.504 -10.274 8.336 1.00 36.88 184 ASP A O 1
ATOM 1318 N N . GLY A 1 185 ? 29.813 -10.136 10.484 1.00 38.78 185 GLY A N 1
ATOM 1319 C CA . GLY A 1 185 ? 31.087 -9.652 10.995 1.00 46.41 185 GLY A CA 1
ATOM 1320 C C . GLY A 1 185 ? 32.311 -10.347 10.419 1.00 52.36 185 GLY A C 1
ATOM 1321 O O . GLY A 1 185 ? 32.312 -11.557 10.186 1.00 55.38 185 GLY A O 1
ATOM 1322 N N . GLY B 1 14 ? 36.828 42.858 21.257 1.00 42.40 14 GLY B N 1
ATOM 1323 C CA . GLY B 1 14 ? 36.502 41.794 20.316 1.00 42.36 14 GLY B CA 1
ATOM 1324 C C . GLY B 1 14 ? 35.026 41.734 19.951 1.00 43.63 14 GLY B C 1
ATOM 1325 O O . GLY B 1 14 ? 34.455 40.648 19.751 1.00 38.36 14 GLY B O 1
ATOM 1326 N N . ARG B 1 15 ? 34.410 42.910 19.854 1.00 43.24 15 ARG B N 1
ATOM 1327 C CA . ARG B 1 15 ? 32.981 43.017 19.576 1.00 44.61 15 ARG B CA 1
ATOM 1328 C C . ARG B 1 15 ? 32.621 42.529 18.174 1.00 31.67 15 ARG B C 1
ATOM 1329 O O . ARG B 1 15 ? 31.640 41.803 17.994 1.00 26.10 15 ARG B O 1
ATOM 1337 N N . ARG B 1 16 ? 33.416 42.933 17.185 1.00 36.37 16 ARG B N 1
ATOM 1338 C CA . ARG B 1 16 ? 33.137 42.595 15.793 1.00 32.61 16 ARG B CA 1
ATOM 1339 C C . ARG B 1 16 ? 33.097 41.090 15.586 1.00 33.22 16 ARG B C 1
ATOM 1340 O O . ARG B 1 16 ? 32.181 40.564 14.963 1.00 24.95 16 ARG B O 1
ATOM 1348 N N . GLN B 1 17 ? 34.107 40.397 16.097 1.00 34.35 17 GLN B N 1
ATOM 1349 C CA . GLN B 1 17 ? 34.168 38.951 15.967 1.00 32.88 17 GLN B CA 1
ATOM 1350 C C . GLN B 1 17 ? 32.957 38.274 16.611 1.00 26.87 17 GLN B C 1
ATOM 1351 O O . GLN B 1 17 ? 32.436 37.283 16.084 1.00 23.84 17 GLN B O 1
ATOM 1357 N N . ALA B 1 18 ? 32.513 38.789 17.755 1.00 23.29 18 ALA B N 1
ATOM 1358 C CA . ALA B 1 18 ? 31.374 38.177 18.448 1.00 28.05 18 ALA B CA 1
ATOM 1359 C C . ALA B 1 18 ? 30.088 38.340 17.649 1.00 27.21 18 ALA B C 1
ATOM 1360 O O . ALA B 1 18 ? 29.196 37.491 17.700 1.00 28.68 18 ALA B O 1
ATOM 1362 N N . ILE B 1 19 ? 30.0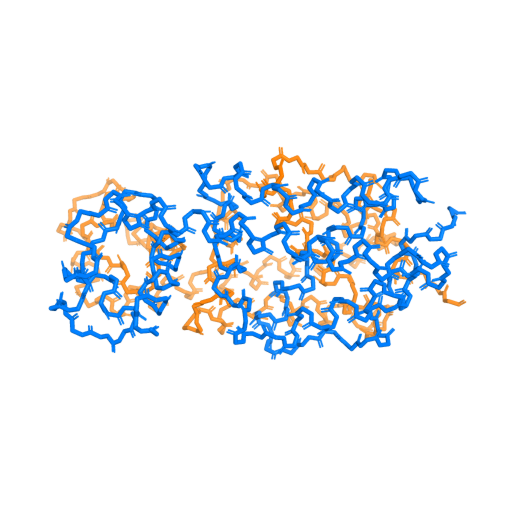13 39.433 16.897 1.00 25.78 19 ILE B N 1
ATOM 1363 C CA . ILE B 1 19 ? 28.873 39.715 16.042 1.00 22.15 19 ILE B CA 1
ATOM 1364 C C . ILE B 1 19 ? 28.855 38.787 14.827 1.00 22.03 19 ILE B C 1
ATOM 1365 O O . ILE B 1 19 ? 27.804 38.281 14.430 1.00 20.95 19 ILE B O 1
ATOM 1370 N N . VAL B 1 20 ? 30.024 38.572 14.238 1.00 24.74 20 VAL B N 1
ATOM 1371 C CA . VAL B 1 20 ? 30.157 37.641 13.116 1.00 22.12 20 VAL B CA 1
ATOM 1372 C C . VAL B 1 20 ? 29.755 36.215 13.516 1.00 22.88 20 VAL B C 1
ATOM 1373 O O . VAL B 1 20 ? 29.022 35.536 12.789 1.00 20.80 20 VAL B O 1
ATOM 1377 N N . GLU B 1 21 ? 30.219 35.766 14.678 1.00 21.16 21 GLU B N 1
ATOM 1378 C CA . GLU B 1 21 ? 29.926 34.412 15.115 1.00 27.95 21 GLU B CA 1
ATOM 1379 C C . GLU B 1 21 ? 28.450 34.275 15.453 1.00 25.16 21 GLU B C 1
ATOM 1380 O O . GLU B 1 21 ? 27.853 33.233 15.227 1.00 21.99 21 GLU B O 1
ATOM 1386 N N . ALA B 1 22 ? 27.851 35.346 15.957 1.00 22.67 22 ALA B N 1
ATOM 1387 C CA . ALA B 1 22 ? 26.415 35.316 16.230 1.00 23.26 22 ALA B CA 1
ATOM 1388 C C . ALA B 1 22 ? 25.670 35.200 14.911 1.00 20.38 22 ALA B C 1
ATOM 1389 O O . ALA B 1 22 ? 24.656 34.516 14.808 1.00 20.73 22 ALA B O 1
ATOM 1391 N N . ALA B 1 23 ? 26.193 35.874 13.891 1.00 17.97 23 ALA B N 1
ATOM 1392 C CA . ALA B 1 23 ? 25.566 35.861 12.586 1.00 17.19 23 ALA B CA 1
ATOM 1393 C C . ALA B 1 23 ? 25.615 34.447 11.987 1.00 16.53 23 ALA B C 1
ATOM 1394 O O . ALA B 1 23 ? 24.646 33.995 11.368 1.00 19.66 23 ALA B O 1
ATOM 1396 N N . GLU B 1 24 ? 26.715 33.725 12.197 1.00 23.28 24 GLU B N 1
ATOM 1397 C CA . GLU B 1 24 ? 26.737 32.299 11.824 1.00 25.56 24 GLU B CA 1
ATOM 1398 C C . GLU B 1 24 ? 25.552 31.526 12.400 1.00 26.35 24 GLU B C 1
ATOM 1399 O O . GLU B 1 24 ? 24.878 30.763 11.695 1.00 20.62 24 GLU B O 1
ATOM 1405 N N . ARG B 1 25 ? 25.317 31.699 13.696 1.00 29.57 25 ARG B N 1
ATOM 1406 C CA . ARG B 1 25 ? 24.257 30.965 14.382 1.00 25.88 25 ARG B CA 1
ATOM 1407 C C . ARG B 1 25 ? 22.876 31.369 13.891 1.00 25.92 25 ARG B C 1
ATOM 1408 O O . ARG B 1 25 ? 21.995 30.533 13.766 1.00 23.24 25 ARG B O 1
ATOM 1416 N N . VAL B 1 26 ? 22.679 32.655 13.618 1.00 20.69 26 VAL B N 1
ATOM 1417 C CA . VAL B 1 26 ? 21.408 33.116 13.086 1.00 18.39 26 VAL B CA 1
ATOM 1418 C C . VAL B 1 26 ? 21.147 32.560 11.694 1.00 20.89 26 VAL B C 1
ATOM 1419 O O . VAL B 1 26 ? 20.033 32.128 11.385 1.00 25.82 26 VAL B O 1
ATOM 1423 N N . ILE B 1 27 ? 22.187 32.543 10.864 1.00 19.89 27 ILE B N 1
ATOM 1424 C CA . ILE B 1 27 ? 22.057 32.082 9.492 1.00 19.93 27 ILE B CA 1
ATOM 1425 C C . ILE B 1 27 ? 21.756 30.582 9.465 1.00 19.80 27 ILE B C 1
ATOM 1426 O O . ILE B 1 27 ? 20.983 30.117 8.635 1.00 23.97 27 ILE B O 1
ATOM 1431 N N . ALA B 1 28 ? 22.369 29.833 10.370 1.00 18.60 28 ALA B N 1
ATOM 1432 C CA . ALA B 1 28 ? 22.107 28.397 10.427 1.00 29.32 28 ALA B CA 1
ATOM 1433 C C . ALA B 1 28 ? 20.638 28.150 10.729 1.00 33.68 28 ALA B C 1
ATOM 1434 O O . ALA B 1 28 ? 20.033 27.224 10.185 1.00 27.29 28 ALA B O 1
ATOM 1436 N N . ARG B 1 29 ? 20.060 28.993 11.580 1.00 28.23 29 ARG B N 1
ATOM 1437 C CA . ARG B 1 29 ? 18.681 28.791 12.022 1.00 32.78 29 ARG B CA 1
ATOM 1438 C C . ARG B 1 29 ? 17.649 29.465 11.120 1.00 35.37 29 ARG B C 1
ATOM 1439 O O . ARG B 1 29 ? 16.517 29.001 11.022 1.00 46.36 29 ARG B O 1
ATOM 1447 N N . GLN B 1 30 ? 18.027 30.559 10.468 1.00 35.04 30 GLN B N 1
ATOM 1448 C CA . GLN B 1 30 ? 17.047 31.354 9.733 1.00 30.78 30 GLN B CA 1
ATOM 1449 C C . GLN B 1 30 ? 17.341 31.481 8.246 1.00 30.31 30 GLN B C 1
ATOM 1450 O O . GLN B 1 30 ? 16.507 31.969 7.486 1.00 35.73 30 GLN B O 1
ATOM 1456 N N . GLY B 1 31 ? 18.533 31.063 7.833 1.00 31.15 31 GLY B N 1
ATOM 1457 C CA . GLY B 1 31 ? 18.958 31.242 6.459 1.00 26.69 31 GLY B CA 1
ATOM 1458 C C . GLY B 1 31 ? 19.520 32.630 6.256 1.00 32.68 31 GLY B C 1
ATOM 1459 O O . GLY B 1 31 ? 19.418 33.474 7.146 1.00 29.97 31 GLY B O 1
ATOM 1460 N N . LEU B 1 32 ? 20.123 32.873 5.097 1.00 27.79 32 LEU B N 1
ATOM 1461 C CA . LEU B 1 32 ? 20.742 34.173 4.856 1.00 35.57 32 LEU B CA 1
ATOM 1462 C C . LEU B 1 32 ? 19.683 35.270 4.858 1.00 34.84 32 LEU B C 1
ATOM 1463 O O . LEU B 1 32 ? 19.955 36.414 5.227 1.00 30.43 32 LEU B O 1
ATOM 1468 N N . GLY B 1 33 ? 18.469 34.905 4.455 1.00 32.21 33 GLY B N 1
ATOM 1469 C CA . GLY B 1 33 ? 17.376 35.857 4.380 1.00 32.20 33 GLY B CA 1
ATOM 1470 C C . GLY B 1 33 ? 16.778 36.192 5.733 1.00 35.09 33 GLY B C 1
ATOM 1471 O O . GLY B 1 33 ? 16.201 37.263 5.909 1.00 40.59 33 GLY B O 1
ATOM 1472 N N . GLY B 1 34 ? 16.904 35.277 6.689 1.00 31.59 34 GLY B N 1
ATOM 1473 C CA . GLY B 1 34 ? 16.420 35.519 8.033 1.00 33.38 34 GLY B CA 1
ATOM 1474 C C . GLY B 1 34 ? 17.376 36.352 8.867 1.00 34.02 34 GLY B C 1
ATOM 1475 O O . GLY B 1 34 ? 17.066 36.720 9.995 1.00 31.98 34 GLY B O 1
ATOM 1476 N N . LEU B 1 35 ? 18.548 36.647 8.316 1.00 31.47 35 LEU B N 1
ATOM 1477 C CA . LEU B 1 35 ? 19.527 37.466 9.024 1.00 29.36 35 LEU B CA 1
ATOM 1478 C C . LEU B 1 35 ? 19.038 38.907 9.194 1.00 24.10 35 LEU B C 1
ATOM 1479 O O . LEU B 1 35 ? 18.648 39.555 8.224 1.00 29.83 35 LEU B O 1
ATOM 1484 N N . SER B 1 36 ? 19.063 39.396 10.431 1.00 26.37 36 SER B N 1
ATOM 1485 C CA . SER B 1 36 ? 18.690 40.777 10.713 1.00 27.38 36 SER B CA 1
ATOM 1486 C C . SER B 1 36 ? 19.562 41.322 11.834 1.00 25.81 36 SER B C 1
ATOM 1487 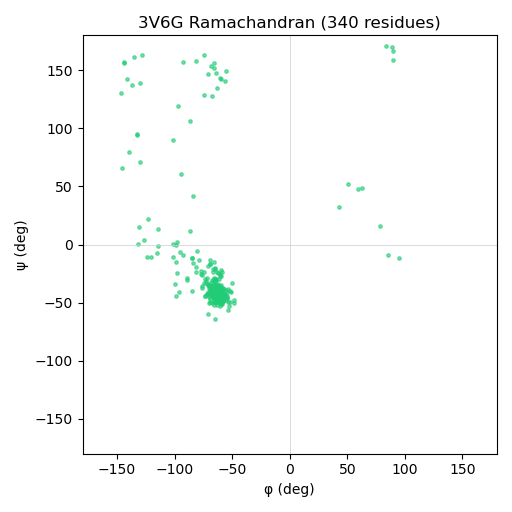O O . SER B 1 36 ? 20.080 40.566 12.652 1.00 25.63 36 SER B O 1
ATOM 1490 N N . HIS B 1 37 ? 19.707 42.639 11.892 1.00 23.74 37 HIS B N 1
ATOM 1491 C CA . HIS B 1 37 ? 20.494 43.237 12.964 1.00 25.65 37 HIS B CA 1
ATOM 1492 C C . HIS B 1 37 ? 19.931 42.895 14.351 1.00 23.39 37 HIS B C 1
ATOM 1493 O O . HIS B 1 37 ? 20.678 42.543 15.266 1.00 21.63 37 HIS B O 1
ATOM 1500 N N . ARG B 1 38 ? 18.618 43.001 14.522 1.00 28.59 38 ARG B N 1
ATOM 1501 C CA . ARG B 1 38 ? 18.049 42.704 15.834 1.00 32.04 38 ARG B CA 1
ATOM 1502 C C . ARG B 1 38 ? 18.283 41.251 16.255 1.00 25.37 38 ARG B C 1
ATOM 1503 O O . ARG B 1 38 ? 18.584 40.977 17.423 1.00 26.05 38 ARG B O 1
ATOM 1511 N N . ARG B 1 39 ? 18.158 40.317 15.312 1.00 27.83 39 ARG B N 1
ATOM 1512 C CA . ARG B 1 39 ? 18.394 38.903 15.616 1.00 28.89 39 ARG B CA 1
ATOM 1513 C C . ARG B 1 39 ? 19.844 38.627 16.001 1.00 25.37 39 ARG B C 1
ATOM 1514 O O . ARG B 1 39 ? 20.125 37.850 16.918 1.00 22.46 39 ARG B O 1
ATOM 1522 N N . VAL B 1 40 ? 20.768 39.250 15.275 1.00 20.49 40 VAL B N 1
ATOM 1523 C CA . VAL B 1 40 ? 22.183 39.092 15.560 1.00 21.05 40 VAL B CA 1
ATOM 1524 C C . VAL B 1 40 ? 22.521 39.747 16.892 1.00 23.38 40 VAL B C 1
ATOM 1525 O O . VAL B 1 40 ? 23.258 39.180 17.695 1.00 24.57 40 VAL B O 1
ATOM 1529 N N . ALA B 1 41 ? 21.982 40.942 17.119 1.00 23.23 41 ALA B N 1
ATOM 1530 C CA . ALA B 1 41 ? 22.201 41.636 18.383 1.00 21.32 41 ALA B CA 1
ATOM 1531 C C . ALA B 1 41 ? 21.792 40.729 19.549 1.00 24.25 41 ALA B C 1
ATOM 1532 O O . ALA B 1 41 ? 22.521 40.593 20.533 1.00 25.33 41 ALA B O 1
ATOM 1534 N N . ALA B 1 42 ? 20.630 40.100 19.420 1.00 23.21 42 ALA B N 1
ATOM 1535 C CA . ALA B 1 42 ? 20.104 39.242 20.481 1.00 29.42 42 ALA B CA 1
ATOM 1536 C C . ALA B 1 42 ? 21.004 38.030 20.690 1.00 32.64 42 ALA B C 1
ATOM 1537 O O . ALA B 1 42 ? 21.343 37.680 21.822 1.00 36.80 42 ALA B O 1
ATOM 1539 N N . GLU B 1 43 ? 21.401 37.400 19.590 1.00 30.42 43 GLU B N 1
ATOM 1540 C CA . GLU B 1 43 ? 22.225 36.199 19.659 1.00 28.43 43 GLU B CA 1
ATOM 1541 C C . GLU B 1 43 ? 23.606 36.488 20.249 1.00 30.46 43 GLU B C 1
ATOM 1542 O O . GLU B 1 43 ? 24.218 35.621 20.877 1.00 31.68 43 GLU B O 1
ATOM 1548 N N . ALA B 1 44 ? 24.100 37.710 20.054 1.00 27.30 44 ALA B N 1
ATOM 1549 C CA . ALA B 1 44 ? 25.409 38.082 20.586 1.00 27.73 44 ALA B CA 1
ATOM 1550 C C . ALA B 1 44 ? 25.297 38.793 21.937 1.00 30.98 44 ALA B C 1
ATOM 1551 O O . ALA B 1 44 ? 26.304 39.080 22.591 1.00 34.59 44 ALA B O 1
ATOM 1553 N N . ASN B 1 45 ? 24.068 39.071 22.348 1.00 32.31 45 ASN B N 1
ATOM 1554 C CA . ASN B 1 45 ? 23.826 39.885 23.533 1.00 35.85 45 ASN B CA 1
ATOM 1555 C C . ASN B 1 45 ? 24.622 41.199 23.504 1.00 39.51 45 ASN B C 1
ATOM 1556 O O . ASN B 1 45 ? 25.339 41.530 24.453 1.00 39.46 45 ASN B O 1
ATOM 1561 N N . VAL B 1 46 ? 24.500 41.937 22.401 1.00 30.67 46 VAL B N 1
ATOM 1562 C CA . VAL B 1 46 ? 25.089 43.268 22.303 1.00 25.74 46 VAL B CA 1
ATOM 1563 C C . VAL B 1 46 ? 24.012 44.245 21.846 1.00 23.30 46 VAL B C 1
ATOM 1564 O O . VAL B 1 46 ? 22.959 43.833 21.349 1.00 24.07 46 VAL B O 1
ATOM 1568 N N . PRO B 1 47 ? 24.255 45.549 22.037 1.00 25.62 47 PRO B N 1
ATOM 1569 C CA . PRO B 1 47 ? 23.216 46.477 21.590 1.00 31.14 47 PRO B CA 1
ATOM 1570 C C . PRO B 1 47 ? 23.046 46.401 20.080 1.00 26.32 47 PRO B C 1
ATOM 1571 O O . PRO B 1 47 ? 24.009 46.130 19.350 1.00 24.11 47 PRO B O 1
ATOM 1575 N N . VAL B 1 48 ? 21.822 46.616 19.609 1.00 27.53 48 VAL B N 1
ATOM 1576 C CA . VAL B 1 48 ? 21.558 46.512 18.182 1.00 32.39 48 VAL B CA 1
ATOM 1577 C C . VAL B 1 48 ? 22.406 47.510 17.405 1.00 25.64 48 VAL B C 1
ATOM 1578 O O . VAL B 1 48 ? 22.874 47.225 16.298 1.00 23.16 48 VAL B O 1
ATOM 1582 N N . GLY B 1 49 ? 22.601 48.684 17.992 1.00 26.20 49 GLY B N 1
ATOM 1583 C CA . GLY B 1 49 ? 23.350 49.735 17.341 1.00 23.00 49 GLY B CA 1
ATOM 1584 C C . GLY B 1 49 ? 24.781 49.329 17.065 1.00 22.62 49 GLY B C 1
ATOM 1585 O O . GLY B 1 49 ? 25.394 49.807 16.122 1.00 23.67 49 GLY B O 1
ATOM 1586 N N . SER B 1 50 ? 25.327 48.452 17.900 1.00 20.36 50 SER B N 1
ATOM 1587 C CA . SER B 1 50 ? 26.684 47.986 17.683 1.00 24.34 50 SER B CA 1
ATOM 1588 C C . SER B 1 50 ? 26.757 47.149 16.403 1.00 25.98 50 SER B C 1
ATOM 1589 O O . SER B 1 50 ? 27.740 47.215 15.670 1.00 22.71 50 SER B O 1
ATOM 1592 N N . THR B 1 51 ? 25.716 46.367 16.129 1.00 17.92 51 THR B N 1
ATOM 1593 C CA . THR B 1 51 ? 25.725 45.534 14.926 1.00 18.54 51 THR B CA 1
ATOM 1594 C C . THR B 1 51 ? 25.624 46.380 13.661 1.00 27.01 51 THR B C 1
ATOM 1595 O O . THR B 1 51 ? 26.251 46.060 12.648 1.00 25.24 51 THR B O 1
ATOM 1599 N N . THR B 1 52 ? 24.857 47.469 13.718 1.00 24.22 52 THR B N 1
ATOM 1600 C CA . THR B 1 52 ? 24.716 48.322 12.544 1.00 26.72 52 THR B CA 1
ATOM 1601 C C . THR B 1 52 ? 25.971 49.146 12.318 1.00 30.50 52 THR B C 1
ATOM 1602 O O . THR B 1 52 ? 26.257 49.570 11.202 1.00 27.65 52 THR B O 1
ATOM 1606 N N . TYR B 1 53 ? 26.731 49.357 13.381 1.00 23.81 53 TYR B N 1
ATOM 1607 C CA . TYR B 1 53 ? 27.980 50.076 13.249 1.00 22.87 53 TYR B CA 1
ATOM 1608 C C . TYR B 1 53 ? 28.992 49.231 12.497 1.00 24.30 53 TYR B C 1
ATOM 1609 O O . TYR B 1 53 ? 29.603 49.697 11.542 1.00 21.42 53 TYR B O 1
ATOM 1618 N N . TYR B 1 54 ? 29.161 47.985 12.932 1.00 22.76 54 TYR B N 1
ATOM 1619 C CA . TYR B 1 54 ? 30.103 47.081 12.289 1.00 20.95 54 TYR B CA 1
ATOM 1620 C C . TYR B 1 54 ? 29.601 46.596 10.936 1.00 24.17 54 TYR B C 1
ATOM 1621 O O . TYR B 1 54 ? 30.392 46.398 10.014 1.00 26.91 54 TYR B O 1
ATOM 1630 N N . PHE B 1 55 ? 28.287 46.431 10.806 1.00 18.89 55 PHE B N 1
ATOM 1631 C CA . PHE B 1 55 ? 27.733 45.808 9.605 1.00 21.52 55 PHE B CA 1
ATOM 1632 C C . PHE B 1 55 ? 26.391 46.410 9.217 1.00 21.21 55 PHE B C 1
ATOM 1633 O O . PHE B 1 55 ? 25.379 45.725 9.261 1.00 25.85 55 PHE B O 1
ATOM 1641 N N . ASN B 1 56 ? 26.371 47.682 8.830 1.00 25.04 56 ASN B N 1
ATOM 1642 C CA . ASN B 1 56 ? 25.098 48.292 8.451 1.00 30.16 56 ASN B CA 1
ATOM 1643 C C . ASN B 1 56 ? 24.549 47.582 7.225 1.00 27.85 56 ASN B C 1
ATOM 1644 O O . ASN B 1 56 ? 23.342 47.399 7.065 1.00 27.24 56 ASN B O 1
ATOM 1649 N N . ASP B 1 57 ? 25.465 47.175 6.357 1.00 23.03 57 ASP B N 1
ATOM 1650 C CA . ASP B 1 57 ? 25.121 46.427 5.161 1.00 28.36 57 ASP B CA 1
ATOM 1651 C C . ASP B 1 57 ? 25.079 44.943 5.518 1.00 26.40 57 ASP B C 1
ATOM 1652 O O . ASP B 1 57 ? 26.126 44.339 5.725 1.00 23.54 57 ASP B O 1
ATOM 1657 N N . LEU B 1 58 ? 23.886 44.357 5.606 1.00 24.74 58 LEU B N 1
ATOM 1658 C CA . LEU B 1 58 ? 23.778 42.958 6.036 1.00 30.80 58 LEU B CA 1
ATOM 1659 C C . LEU B 1 58 ? 24.514 41.989 5.110 1.00 29.50 58 LEU B C 1
ATOM 1660 O O . LEU B 1 58 ? 24.955 40.930 5.545 1.00 24.90 58 LEU B O 1
ATOM 1665 N N . ASP B 1 59 ? 24.659 42.355 3.840 1.00 24.34 59 ASP B N 1
ATOM 1666 C CA . ASP B 1 59 ? 25.407 41.510 2.913 1.00 29.32 59 ASP B CA 1
ATOM 1667 C C . ASP B 1 59 ? 26.880 41.389 3.312 1.00 23.37 59 ASP B C 1
ATOM 1668 O O . ASP B 1 59 ? 27.528 40.378 3.036 1.00 21.49 59 ASP B O 1
ATOM 1673 N N . ALA B 1 60 ? 27.418 42.434 3.933 1.00 21.84 60 ALA B N 1
ATOM 1674 C CA . ALA B 1 60 ? 28.785 42.388 4.441 1.00 24.11 60 ALA B CA 1
ATOM 1675 C C . ALA B 1 60 ? 28.856 41.435 5.630 1.00 21.90 60 ALA B C 1
ATOM 1676 O O . ALA B 1 60 ? 29.853 40.742 5.815 1.00 20.43 60 ALA B O 1
ATOM 1678 N N . LEU B 1 61 ? 27.795 41.393 6.432 1.00 23.14 61 LEU B N 1
ATOM 1679 C CA . LEU B 1 61 ? 27.759 40.464 7.554 1.00 23.88 61 LEU B CA 1
ATOM 1680 C C . LEU B 1 61 ? 27.619 39.023 7.048 1.00 22.95 61 LEU B C 1
ATOM 1681 O O . LEU B 1 61 ? 28.281 38.118 7.549 1.00 19.72 61 LEU B O 1
ATOM 1686 N N . ARG B 1 62 ? 26.746 38.814 6.067 1.00 23.73 62 ARG B N 1
ATOM 1687 C CA . ARG B 1 62 ? 26.599 37.491 5.443 1.00 21.01 62 ARG B CA 1
ATOM 1688 C C . ARG B 1 62 ? 27.933 36.984 4.908 1.00 23.90 62 ARG B C 1
ATOM 1689 O O . ARG B 1 62 ? 28.321 35.842 5.160 1.00 20.40 62 ARG B O 1
ATOM 1697 N N . GLU B 1 63 ? 28.639 37.840 4.175 1.00 19.85 63 GLU B N 1
ATOM 1698 C CA . GLU B 1 63 ? 29.946 37.473 3.639 1.00 24.43 63 GLU B CA 1
ATOM 1699 C C . GLU B 1 63 ? 30.939 37.139 4.757 1.00 24.65 63 GLU B C 1
ATOM 1700 O O . GLU B 1 63 ? 31.637 36.137 4.684 1.00 20.39 63 GLU B O 1
ATOM 1706 N N . ALA B 1 64 ? 30.998 37.979 5.788 1.00 19.53 64 ALA B N 1
ATOM 1707 C CA . ALA B 1 64 ? 31.914 37.749 6.906 1.00 22.45 64 ALA B CA 1
ATOM 1708 C C . ALA B 1 64 ? 31.601 36.447 7.655 1.00 20.96 64 ALA B C 1
ATOM 1709 O O . ALA B 1 64 ? 32.511 35.665 8.007 1.00 20.02 64 ALA B O 1
ATOM 1711 N N . ALA B 1 65 ? 30.318 36.229 7.920 1.00 18.42 65 ALA B N 1
ATOM 1712 C CA . ALA B 1 65 ? 29.891 35.026 8.631 1.00 20.57 65 ALA B CA 1
ATOM 1713 C C . ALA B 1 65 ? 30.236 33.750 7.859 1.00 20.67 65 ALA B C 1
ATOM 1714 O O . ALA B 1 65 ? 30.808 32.818 8.413 1.00 18.36 65 ALA B O 1
ATOM 1716 N N . LEU B 1 66 ? 29.892 33.710 6.577 1.00 18.82 66 LEU B N 1
ATOM 1717 C CA . LEU B 1 66 ? 30.173 32.527 5.769 1.00 19.18 66 LEU B CA 1
ATOM 1718 C C . LEU B 1 66 ? 31.680 32.300 5.680 1.00 21.30 66 LEU B C 1
ATOM 1719 O O . LEU B 1 66 ? 32.140 31.167 5.727 1.00 18.95 66 LEU B O 1
ATOM 1724 N N . ALA B 1 67 ? 32.443 33.383 5.568 1.00 20.82 67 ALA B N 1
ATOM 1725 C CA . ALA B 1 67 ? 33.897 33.275 5.453 1.00 17.00 67 ALA B CA 1
ATOM 1726 C C . ALA B 1 67 ? 34.488 32.730 6.748 1.00 14.66 67 ALA B C 1
ATOM 1727 O O . ALA B 1 67 ? 35.401 31.896 6.741 1.00 18.06 67 ALA B O 1
ATOM 1729 N N . HIS B 1 68 ? 33.943 33.182 7.868 1.00 16.64 68 HIS B N 1
ATOM 1730 C CA . HIS B 1 68 ? 34.367 32.677 9.160 1.00 16.28 68 HIS B CA 1
ATOM 1731 C C . HIS B 1 68 ? 34.106 31.163 9.232 1.00 20.01 68 HIS B C 1
ATOM 1732 O O . HIS B 1 68 ? 34.995 30.384 9.566 1.00 18.44 68 HIS B O 1
ATOM 1739 N N . ALA B 1 69 ? 32.893 30.753 8.879 1.00 20.17 69 ALA B N 1
ATOM 1740 C CA . ALA B 1 69 ? 32.553 29.332 8.843 1.00 19.54 69 ALA B CA 1
ATOM 1741 C C . ALA B 1 69 ? 33.464 28.545 7.895 1.00 19.86 69 ALA B C 1
ATOM 1742 O O . ALA B 1 69 ? 33.904 27.432 8.215 1.00 19.40 69 ALA B O 1
ATOM 1744 N N . ALA B 1 70 ? 33.746 29.118 6.730 1.00 16.02 70 ALA B N 1
ATOM 1745 C CA . ALA B 1 70 ? 34.615 28.465 5.753 1.00 21.16 70 ALA B CA 1
ATOM 1746 C C . ALA B 1 70 ? 36.018 28.209 6.309 1.00 19.28 70 ALA B C 1
ATOM 1747 O O . ALA B 1 70 ? 36.582 27.136 6.110 1.00 18.86 70 ALA B O 1
ATOM 1749 N N . ASN B 1 71 ? 36.572 29.198 7.000 1.00 18.39 71 ASN B N 1
ATOM 1750 C CA . ASN B 1 71 ? 37.904 29.072 7.576 1.00 19.00 71 ASN B CA 1
ATOM 1751 C C . ASN B 1 71 ? 37.946 27.968 8.640 1.00 22.86 71 ASN B C 1
ATOM 1752 O O . ASN B 1 71 ? 38.890 27.177 8.718 1.00 21.13 71 ASN B O 1
ATOM 1757 N N . ALA B 1 72 ? 36.891 27.905 9.439 1.00 19.33 72 ALA B N 1
ATOM 1758 C CA . ALA B 1 72 ? 36.790 26.907 10.483 1.00 22.52 72 ALA B CA 1
ATOM 1759 C C . ALA B 1 72 ? 36.690 25.505 9.858 1.00 16.61 72 ALA B C 1
ATOM 1760 O O . ALA B 1 72 ? 37.341 24.569 10.303 1.00 17.98 72 ALA B O 1
ATOM 1762 N N . SER B 1 73 ? 35.866 25.369 8.825 1.00 16.97 73 SER B N 1
ATOM 1763 C CA . SER B 1 73 ? 35.753 24.104 8.102 1.00 18.43 73 SER B CA 1
ATOM 1764 C C . SER B 1 73 ? 37.087 23.653 7.497 1.00 22.91 73 SER B C 1
ATOM 1765 O O . SER B 1 73 ? 37.508 22.498 7.649 1.00 19.50 73 SER B O 1
ATOM 1768 N N . ALA B 1 74 ? 37.732 24.562 6.779 1.00 16.02 74 ALA B N 1
ATOM 1769 C CA . ALA B 1 74 ? 39.025 24.290 6.170 1.00 20.06 74 ALA B CA 1
ATOM 1770 C C . ALA B 1 74 ? 40.027 23.903 7.245 1.00 17.48 74 ALA B C 1
ATOM 1771 O O . ALA B 1 74 ? 40.803 22.944 7.083 1.00 20.62 74 ALA B O 1
ATOM 1773 N N . ASP B 1 75 ? 40.022 24.642 8.345 1.00 16.18 75 ASP B N 1
ATOM 1774 C CA . ASP B 1 75 ? 41.018 24.409 9.386 1.00 21.84 75 ASP B CA 1
ATOM 1775 C C . ASP B 1 75 ? 40.806 23.036 10.029 1.00 24.76 75 ASP B C 1
ATOM 1776 O O . ASP B 1 75 ? 41.758 22.284 10.265 1.00 23.19 75 ASP B O 1
ATOM 1781 N N . LEU B 1 76 ? 39.551 22.703 10.284 1.00 27.41 76 LEU B N 1
ATOM 1782 C CA . LEU B 1 76 ? 39.225 21.407 10.867 1.00 25.91 76 LEU B CA 1
ATOM 1783 C C . LEU B 1 76 ? 39.704 20.246 10.005 1.00 19.61 76 LEU B C 1
ATOM 1784 O O . LEU B 1 76 ? 40.321 19.310 10.519 1.00 24.69 76 LEU B O 1
ATOM 1789 N N . LEU B 1 77 ? 39.418 20.293 8.704 1.00 20.34 77 LEU B N 1
ATOM 1790 C CA . LEU B 1 77 ? 39.860 19.253 7.782 1.00 24.00 77 LEU B CA 1
ATOM 1791 C C . LEU B 1 77 ? 41.377 19.136 7.757 1.00 24.86 77 LEU B C 1
ATOM 1792 O O . LEU B 1 77 ? 41.929 18.042 7.608 1.00 22.01 77 LEU B O 1
ATOM 1797 N N . ALA B 1 78 ? 42.055 20.265 7.894 1.00 25.99 78 ALA B N 1
ATOM 1798 C CA . ALA B 1 78 ? 43.505 20.226 7.953 1.00 24.30 78 ALA B CA 1
ATOM 1799 C C . ALA B 1 78 ? 43.945 19.440 9.187 1.00 20.60 78 ALA B C 1
ATOM 1800 O O . ALA B 1 78 ? 44.927 18.709 9.141 1.00 22.76 78 ALA B O 1
ATOM 1802 N N . GLN B 1 79 ? 43.217 19.600 10.286 1.00 17.65 79 GLN B N 1
ATOM 1803 C CA . GLN B 1 79 ? 43.560 18.909 11.525 1.00 26.83 79 GLN B CA 1
ATOM 1804 C C . GLN B 1 79 ? 43.295 17.419 11.367 1.00 27.15 79 GLN B C 1
ATOM 1805 O O . GLN B 1 79 ? 44.070 16.595 11.842 1.00 21.25 79 GLN B O 1
ATOM 1811 N N . TRP B 1 80 ? 42.198 17.082 10.694 1.00 23.36 80 TRP B N 1
ATOM 1812 C CA . TRP B 1 80 ? 41.895 15.684 10.389 1.00 23.08 80 TRP B CA 1
ATOM 1813 C C . TRP B 1 80 ? 43.034 15.083 9.593 1.00 22.99 80 TRP B C 1
ATOM 1814 O O . TRP B 1 80 ? 43.454 13.952 9.850 1.00 21.15 80 TRP B O 1
ATOM 1825 N N . ARG B 1 81 ? 43.525 15.837 8.615 1.00 19.67 81 ARG B N 1
ATOM 1826 C CA . ARG B 1 81 ? 44.634 15.370 7.795 1.00 25.87 81 ARG B CA 1
ATOM 1827 C C . ARG B 1 81 ? 45.859 15.031 8.637 1.00 27.03 81 ARG B C 1
ATOM 1828 O O . ARG B 1 81 ? 46.466 13.966 8.466 1.00 29.53 81 ARG B O 1
ATOM 1836 N N . SER B 1 82 ? 46.229 15.937 9.536 1.00 29.25 82 SER B N 1
ATOM 1837 C CA . SER B 1 82 ? 47.376 15.698 10.413 1.00 29.98 82 SER B CA 1
ATOM 1838 C C . SER B 1 82 ? 47.161 14.437 11.237 1.00 31.83 82 SER B C 1
ATOM 1839 O O . SER B 1 82 ? 48.035 13.564 11.309 1.00 31.56 82 SER B O 1
ATOM 1842 N N . ASP B 1 83 ? 45.998 14.347 11.867 1.00 21.91 83 ASP B N 1
ATOM 1843 C CA . ASP B 1 83 ? 45.717 13.208 12.737 1.00 25.93 83 ASP B CA 1
ATOM 1844 C C . ASP B 1 83 ? 45.739 11.870 11.998 1.00 29.20 83 ASP B C 1
ATOM 1845 O O . ASP B 1 83 ? 46.241 10.874 12.522 1.00 26.58 83 ASP B O 1
ATOM 1850 N N . LEU B 1 84 ? 45.194 11.848 10.786 1.00 23.98 84 LEU B N 1
ATOM 1851 C CA . LEU B 1 84 ? 45.210 10.643 9.960 1.00 23.49 84 LEU B CA 1
ATOM 1852 C C . LEU B 1 84 ? 46.619 10.227 9.549 1.00 32.70 84 LEU B C 1
ATOM 1853 O O . LEU B 1 84 ? 46.912 9.037 9.434 1.00 34.89 84 LEU B O 1
ATOM 1858 N N . ASP B 1 85 ? 47.486 11.207 9.316 1.00 31.08 85 ASP B N 1
ATOM 1859 C CA . ASP B 1 85 ? 48.860 10.925 8.905 1.00 33.70 85 ASP B CA 1
ATOM 1860 C C . ASP B 1 85 ? 49.681 10.337 10.046 1.00 30.98 85 ASP B C 1
ATOM 1861 O O . ASP B 1 85 ? 50.732 9.744 9.823 1.00 37.87 85 ASP B O 1
ATOM 1866 N N . LYS B 1 86 ? 49.207 10.509 11.271 1.00 28.67 86 LYS B N 1
ATOM 1867 C CA . LYS B 1 86 ? 49.958 10.062 12.433 1.00 31.34 86 LYS B CA 1
ATOM 1868 C C . LYS B 1 86 ? 49.473 8.720 12.962 1.00 32.94 86 LYS B C 1
ATOM 1869 O O . LYS B 1 86 ? 50.010 8.205 13.936 1.00 34.22 86 LYS B O 1
ATOM 1875 N N . ASP B 1 87 ? 48.455 8.150 12.336 1.00 30.85 87 ASP B N 1
ATOM 1876 C CA . ASP B 1 87 ? 47.901 6.904 12.856 1.00 33.52 87 ASP B CA 1
ATOM 1877 C C . ASP B 1 87 ? 47.785 5.851 11.757 1.00 33.41 87 ASP B C 1
ATOM 1878 O O . ASP B 1 87 ? 47.379 6.162 10.641 1.00 41.28 87 ASP B O 1
ATOM 1883 N N . ARG B 1 88 ? 48.128 4.604 12.078 1.00 25.99 88 ARG B N 1
ATOM 1884 C CA . ARG B 1 88 ? 48.068 3.528 11.096 1.00 23.08 88 ARG B CA 1
ATOM 1885 C C . ARG B 1 88 ? 46.655 2.921 10.982 1.00 28.39 88 ARG B C 1
ATOM 1886 O O . ARG B 1 88 ? 46.369 2.204 10.028 1.00 27.88 88 ARG B O 1
ATOM 1894 N N . ASP B 1 89 ? 45.788 3.187 11.956 1.00 23.76 89 ASP B N 1
ATOM 1895 C CA . ASP B 1 89 ? 44.435 2.614 11.954 1.00 24.99 89 ASP B CA 1
ATOM 1896 C C . ASP B 1 89 ? 43.439 3.666 11.478 1.00 24.39 89 ASP B C 1
ATOM 1897 O O . ASP B 1 89 ? 42.897 4.444 12.275 1.00 19.72 89 ASP B O 1
ATOM 1902 N N . LEU B 1 90 ? 43.212 3.698 10.172 1.00 20.66 90 LEU B N 1
ATOM 1903 C CA . LEU B 1 90 ? 42.378 4.745 9.596 1.00 26.93 90 LEU B CA 1
ATOM 1904 C C . LEU B 1 90 ? 40.954 4.687 10.137 1.00 19.60 90 LEU B C 1
ATOM 1905 O O . LEU B 1 90 ? 40.387 5.730 10.468 1.00 17.67 90 LEU B O 1
ATOM 1910 N N . ALA B 1 91 ? 40.373 3.488 10.218 1.00 15.65 91 ALA B N 1
ATOM 1911 C CA . ALA B 1 91 ? 38.972 3.400 10.628 1.00 18.48 91 ALA B CA 1
ATOM 1912 C C . ALA B 1 91 ? 38.779 3.917 12.046 1.00 16.17 91 ALA B C 1
ATOM 1913 O O . ALA B 1 91 ? 37.845 4.672 12.303 1.00 17.19 91 ALA B O 1
ATOM 1915 N N . ALA B 1 92 ? 39.670 3.531 12.957 1.00 16.58 92 ALA B N 1
ATOM 1916 C CA . ALA B 1 92 ? 39.554 3.957 14.347 1.00 19.49 92 ALA B CA 1
ATOM 1917 C C . ALA B 1 92 ? 39.793 5.447 14.476 1.00 17.98 92 ALA B C 1
ATOM 1918 O O . ALA B 1 92 ? 39.181 6.104 15.308 1.00 16.46 92 ALA B O 1
ATOM 1920 N N . THR B 1 93 ? 40.708 5.970 13.669 1.00 19.28 93 THR B N 1
ATOM 1921 C CA . THR B 1 93 ? 41.044 7.388 13.742 1.00 18.86 93 THR B CA 1
ATOM 1922 C C . THR B 1 93 ? 39.876 8.242 13.227 1.00 20.34 93 THR B C 1
ATOM 1923 O O . THR B 1 93 ? 39.495 9.227 13.862 1.00 19.68 93 THR B O 1
ATOM 1927 N N . LEU B 1 94 ? 39.312 7.863 12.081 1.00 20.15 94 LEU B N 1
ATOM 1928 C CA . LEU B 1 94 ? 38.134 8.560 11.562 1.00 16.73 94 LEU B CA 1
ATOM 1929 C C . LEU B 1 94 ? 36.969 8.447 12.535 1.00 16.18 94 LEU B C 1
ATOM 1930 O O . LEU B 1 94 ? 36.190 9.372 12.685 1.00 15.38 94 LEU B O 1
ATOM 1935 N N . ALA B 1 95 ? 36.834 7.313 13.201 1.00 15.01 95 ALA B N 1
ATOM 1936 C CA . ALA B 1 95 ? 35.728 7.174 14.143 1.00 15.16 95 ALA B CA 1
ATOM 1937 C C . ALA B 1 95 ? 35.888 8.116 15.347 1.00 16.70 95 ALA B C 1
ATOM 1938 O O . ALA B 1 95 ? 34.918 8.736 15.800 1.00 18.91 95 ALA B O 1
ATOM 1940 N N . ARG B 1 96 ? 37.102 8.227 15.868 1.00 16.08 96 ARG B N 1
ATOM 1941 C CA . ARG B 1 96 ? 37.324 9.098 17.018 1.00 18.93 96 ARG B CA 1
ATOM 1942 C C . ARG B 1 96 ? 37.096 10.553 16.628 1.00 20.06 96 ARG B C 1
ATOM 1943 O O . ARG B 1 96 ? 36.549 11.322 17.402 1.00 21.77 96 ARG B O 1
ATOM 1951 N N . LEU B 1 97 ? 37.533 10.920 15.428 1.00 19.62 97 LEU B N 1
ATOM 1952 C CA . LEU B 1 97 ? 37.299 12.260 14.886 1.00 20.00 97 LEU B CA 1
ATOM 1953 C C . LEU B 1 97 ? 35.802 12.549 14.713 1.00 19.62 97 LEU B C 1
ATOM 1954 O O . LEU B 1 97 ? 35.323 13.652 15.000 1.00 25.28 97 LEU B O 1
ATOM 1959 N N . THR B 1 98 ? 35.057 11.545 14.278 1.00 19.00 98 THR B N 1
ATOM 1960 C CA . THR B 1 98 ? 33.614 11.700 14.115 1.00 19.28 98 THR B CA 1
ATOM 1961 C C . THR B 1 98 ? 32.928 11.812 15.471 1.00 21.27 98 THR B C 1
ATOM 1962 O O . THR B 1 98 ? 31.977 12.575 15.627 1.00 25.24 98 THR B O 1
ATOM 1966 N N . THR B 1 99 ? 33.414 11.063 16.456 1.00 26.15 99 THR B N 1
ATOM 1967 C CA . THR B 1 99 ? 32.844 11.147 17.799 1.00 25.43 99 THR B CA 1
ATOM 1968 C C . THR B 1 99 ? 33.023 12.550 18.386 1.00 27.06 99 THR B C 1
ATOM 1969 O O . THR B 1 99 ? 32.097 13.105 18.980 1.00 25.28 99 THR B O 1
ATOM 1973 N N . VAL B 1 100 ? 34.217 13.112 18.224 1.00 17.01 100 VAL B N 1
ATOM 1974 C CA . VAL B 1 100 ? 34.511 14.464 18.703 1.00 23.01 100 VAL B CA 1
ATOM 1975 C C . VAL B 1 100 ? 33.610 15.485 18.018 1.00 27.93 100 VAL B C 1
ATOM 1976 O O . VAL B 1 100 ? 33.086 16.400 18.651 1.00 28.23 100 VAL B O 1
ATOM 1980 N N . TYR B 1 101 ? 33.418 15.300 16.719 1.00 21.31 101 TYR B N 1
ATOM 1981 C CA . TYR B 1 101 ? 32.575 16.190 15.935 1.00 25.25 101 TYR B CA 1
ATOM 1982 C C . TYR B 1 101 ? 31.122 16.166 16.407 1.00 24.29 101 TYR B C 1
ATOM 1983 O O . TYR B 1 101 ? 30.483 17.219 16.538 1.00 24.43 101 TYR B O 1
ATOM 1992 N N . LEU B 1 102 ? 30.603 14.971 16.657 1.00 20.46 102 LEU B N 1
ATOM 1993 C CA . LEU B 1 102 ? 29.237 14.824 17.133 1.00 27.42 102 LEU B CA 1
ATOM 1994 C C . LEU B 1 102 ? 29.075 15.438 18.518 1.00 24.27 102 LEU B C 1
ATOM 1995 O O . LEU B 1 102 ? 28.064 16.065 18.813 1.00 33.88 102 LEU B O 1
ATOM 2000 N N . ALA B 1 103 ? 30.081 15.249 19.362 1.00 23.20 103 ALA B N 1
ATOM 2001 C CA . ALA B 1 103 ? 30.009 15.680 20.753 1.00 28.44 103 ALA B CA 1
ATOM 2002 C C . ALA B 1 103 ? 30.220 17.181 20.940 1.00 31.80 103 ALA B C 1
ATOM 2003 O O . ALA B 1 103 ? 29.777 17.754 21.932 1.00 26.52 103 ALA B O 1
ATOM 2005 N N . ASP B 1 104 ? 30.884 17.820 19.983 1.00 30.39 104 ASP B N 1
ATOM 2006 C CA . ASP B 1 104 ? 31.238 19.228 20.128 1.00 34.09 104 ASP B CA 1
ATOM 2007 C C . ASP B 1 104 ? 30.018 20.138 20.227 1.00 34.65 104 ASP B C 1
ATOM 2008 O O . ASP B 1 104 ? 29.062 20.006 19.468 1.00 29.14 104 ASP B O 1
ATOM 2013 N N . GLN B 1 105 ? 30.069 21.063 21.178 1.00 39.12 105 GLN B N 1
ATOM 2014 C CA . GLN B 1 105 ? 28.998 22.029 21.380 1.00 46.27 105 GLN B CA 1
ATOM 2015 C C . GLN B 1 105 ? 29.411 23.478 21.104 1.00 47.84 105 GLN B C 1
ATOM 2016 O O . GLN B 1 105 ? 28.700 24.403 21.488 1.00 44.09 105 GLN B O 1
ATOM 2022 N N . ASP B 1 106 ? 30.561 23.679 20.467 1.00 48.67 106 ASP B N 1
ATOM 2023 C CA . ASP B 1 106 ? 31.086 25.033 20.285 1.00 56.72 106 ASP B CA 1
ATOM 2024 C C . ASP B 1 106 ? 31.513 25.387 18.859 1.00 56.69 106 ASP B C 1
ATOM 2025 O O . ASP B 1 106 ? 32.702 25.520 18.580 1.00 45.55 106 ASP B O 1
ATOM 2030 N N . ARG B 1 107 ? 30.542 25.547 17.967 1.00 65.14 107 ARG B N 1
ATOM 2031 C CA . ARG B 1 107 ? 30.788 26.064 16.620 1.00 68.73 107 ARG B CA 1
ATOM 2032 C C . ARG B 1 107 ? 31.212 24.950 15.671 1.00 55.24 107 ARG B C 1
ATOM 2033 O O . ARG B 1 107 ? 31.288 25.131 14.460 1.00 40.70 107 ARG B O 1
ATOM 2041 N N . TYR B 1 108 ? 31.454 23.790 16.263 1.00 55.00 108 TYR B N 1
ATOM 2042 C CA . TYR B 1 108 ? 31.461 22.495 15.615 1.00 43.41 108 TYR B CA 1
ATOM 2043 C C . TYR B 1 108 ? 29.997 22.245 15.345 1.00 26.35 108 TYR B C 1
ATOM 2044 O O . TYR B 1 108 ? 29.594 21.806 14.272 1.00 23.21 108 TYR B O 1
ATOM 2053 N N . ARG B 1 109 ? 29.209 22.570 16.361 1.00 20.10 109 ARG B N 1
ATOM 2054 C CA . ARG B 1 109 ? 27.767 22.447 16.326 1.00 24.38 109 ARG B CA 1
ATOM 2055 C C . ARG B 1 109 ? 27.173 23.418 15.322 1.00 24.53 109 ARG B C 1
ATOM 2056 O O . ARG B 1 109 ? 26.271 23.067 14.569 1.00 18.23 109 ARG B O 1
ATOM 2064 N N . THR B 1 110 ? 27.695 24.640 15.311 1.00 23.98 110 THR B N 1
ATOM 2065 C CA . THR B 1 110 ? 27.212 25.647 14.380 1.00 18.31 110 THR B CA 1
ATOM 2066 C C . THR B 1 110 ? 27.569 25.257 12.954 1.00 18.19 110 THR B C 1
ATOM 2067 O O . THR B 1 110 ? 26.759 25.388 12.042 1.00 23.16 110 THR B O 1
ATOM 2071 N N . LEU B 1 111 ? 28.783 24.753 12.774 1.00 19.08 111 LEU B N 1
ATOM 2072 C CA . LEU B 1 111 ? 29.252 24.388 11.455 1.00 25.58 111 LEU B CA 1
ATOM 2073 C C . LEU B 1 111 ? 28.348 23.290 10.949 1.00 22.56 111 LEU B C 1
ATOM 2074 O O . LEU B 1 111 ? 27.963 23.275 9.784 1.00 18.54 111 LEU B O 1
ATOM 2079 N N . ASN B 1 112 ? 27.995 22.374 11.843 1.00 20.01 112 ASN B N 1
ATOM 2080 C CA . ASN B 1 112 ? 27.131 21.268 11.449 1.00 17.71 112 ASN B CA 1
ATOM 2081 C C . ASN B 1 112 ? 25.738 21.766 11.164 1.00 18.05 112 ASN B C 1
ATOM 2082 O O . ASN B 1 112 ? 25.080 21.279 10.256 1.00 17.72 112 ASN B O 1
ATOM 2087 N N . GLU B 1 113 ? 25.267 22.736 11.944 1.00 14.76 113 GLU B N 1
ATOM 2088 C CA . GLU B 1 113 ? 23.935 23.255 11.685 1.00 14.50 113 GLU B CA 1
ATOM 2089 C C . GLU B 1 113 ? 23.897 23.996 10.354 1.00 16.88 113 GLU B C 1
ATOM 2090 O O . GLU B 1 113 ? 22.927 23.904 9.601 1.00 17.93 113 GLU B O 1
ATOM 2096 N N . LEU B 1 114 ? 24.969 24.730 10.068 1.00 16.36 114 LEU B N 1
ATOM 2097 C CA . LEU B 1 114 ? 25.084 25.460 8.808 1.00 16.80 114 LEU B CA 1
ATOM 2098 C C . LEU B 1 114 ? 25.094 24.480 7.647 1.00 15.73 114 LEU B C 1
ATOM 2099 O O . LEU B 1 114 ? 24.519 24.747 6.585 1.00 16.74 114 LEU B O 1
ATOM 2104 N N . TYR B 1 115 ? 25.778 23.354 7.854 1.00 14.49 115 TYR B N 1
ATOM 2105 C CA . TYR B 1 115 ? 25.875 22.303 6.844 1.00 15.34 115 TYR B CA 1
ATOM 2106 C C . TYR B 1 115 ? 24.507 21.716 6.550 1.00 16.19 115 TYR B C 1
ATOM 2107 O O . TYR B 1 115 ? 24.109 21.588 5.401 1.00 16.69 115 TYR B O 1
ATOM 2116 N N . MET B 1 116 ? 23.774 21.346 7.585 1.00 16.10 116 MET B N 1
ATOM 2117 C CA . MET B 1 116 ? 22.457 20.774 7.350 1.00 17.36 116 MET B CA 1
ATOM 2118 C C . MET B 1 116 ? 21.478 21.816 6.760 1.00 20.47 116 MET B C 1
ATOM 2119 O O . MET B 1 116 ? 20.621 21.469 5.943 1.00 18.46 116 MET B O 1
ATOM 2124 N N . ALA B 1 117 ? 21.651 23.091 7.113 1.00 18.09 117 ALA B N 1
ATOM 2125 C CA . ALA B 1 117 ? 20.802 24.148 6.558 1.00 19.97 117 ALA B CA 1
ATOM 2126 C C . ALA B 1 117 ? 21.004 24.294 5.050 1.00 21.28 117 ALA B C 1
ATOM 2127 O O . ALA B 1 117 ? 20.081 24.650 4.327 1.00 23.23 117 ALA B O 1
ATOM 2129 N N . ALA B 1 118 ? 22.215 23.990 4.586 1.00 18.01 118 ALA B N 1
ATOM 2130 C CA . ALA B 1 118 ? 22.546 24.072 3.170 1.00 14.96 118 ALA B CA 1
ATOM 2131 C C . ALA B 1 118 ? 21.791 23.049 2.310 1.00 22.30 118 ALA B C 1
ATOM 2132 O O . ALA B 1 118 ? 21.639 23.241 1.106 1.00 18.10 118 ALA B O 1
ATOM 2134 N N . ALA B 1 119 ? 21.305 21.975 2.934 1.00 18.23 119 ALA B N 1
ATOM 2135 C CA . ALA B 1 119 ? 20.701 20.889 2.177 1.00 22.30 119 ALA B CA 1
ATOM 2136 C C . ALA B 1 119 ? 19.538 21.385 1.329 1.00 25.51 119 ALA B C 1
ATOM 2137 O O . ALA B 1 119 ? 19.361 20.943 0.197 1.00 23.46 119 ALA B O 1
ATOM 2139 N N . HIS B 1 120 ? 18.774 22.331 1.871 1.00 24.32 120 HIS B N 1
ATOM 2140 C CA . HIS B 1 120 ? 17.673 22.946 1.129 1.00 26.41 120 HIS B CA 1
ATOM 2141 C C . HIS B 1 120 ? 17.785 24.455 1.018 1.00 23.63 120 HIS B C 1
ATOM 2142 O O . HIS B 1 120 ? 16.783 25.131 0.810 1.00 25.24 120 HIS B O 1
ATOM 2149 N N . ARG B 1 121 ? 18.998 24.975 1.166 1.00 22.54 121 ARG B N 1
ATOM 2150 C CA . ARG B 1 121 ? 19.266 26.404 0.963 1.00 22.19 121 ARG B CA 1
ATOM 2151 C C . ARG B 1 121 ? 20.487 26.550 0.084 1.00 22.37 121 ARG B C 1
ATOM 2152 O O . ARG B 1 121 ? 21.626 26.546 0.577 1.00 22.22 121 ARG B O 1
ATOM 2160 N N . PRO B 1 122 ? 20.264 26.684 -1.229 1.00 23.45 122 PRO B N 1
ATOM 2161 C CA . PRO B 1 122 ? 21.340 26.596 -2.223 1.00 24.41 122 PRO B CA 1
ATOM 2162 C C . PRO B 1 122 ? 22.415 27.644 -2.019 1.00 30.18 122 PRO B C 1
ATOM 2163 O O . PRO B 1 122 ? 23.581 27.443 -2.379 1.00 24.70 122 PRO B O 1
ATOM 2167 N N . GLU B 1 123 ? 22.009 28.761 -1.430 1.00 22.27 123 GLU B N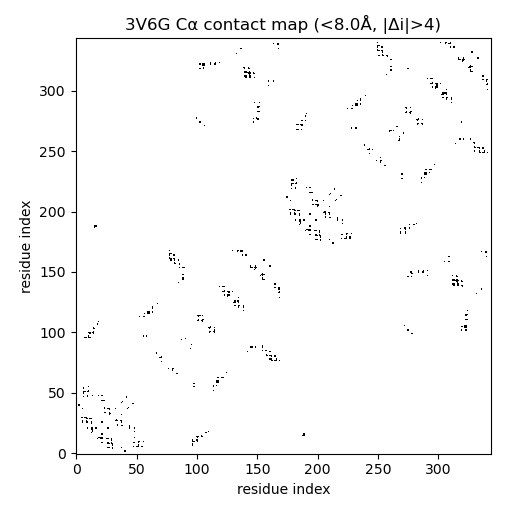 1
ATOM 2168 C CA . GLU B 1 123 ? 22.897 29.876 -1.183 1.00 31.97 123 GLU B CA 1
ATOM 2169 C C . GLU B 1 123 ? 24.012 29.525 -0.192 1.00 26.46 123 GLU B C 1
ATOM 2170 O O . GLU B 1 123 ? 25.043 30.188 -0.168 1.00 18.77 123 GLU B O 1
ATOM 2176 N N . LEU B 1 124 ? 23.807 28.479 0.610 1.00 19.79 124 LEU B N 1
ATOM 2177 C CA . LEU B 1 124 ? 24.800 28.055 1.595 1.00 17.92 124 LEU B CA 1
ATOM 2178 C C . LEU B 1 124 ? 25.610 26.846 1.133 1.00 14.89 124 LEU B C 1
ATOM 2179 O O . LEU B 1 124 ? 26.479 26.367 1.857 1.00 19.62 124 LEU B O 1
ATOM 2184 N N . GLN B 1 125 ? 25.327 26.348 -0.065 1.00 21.61 125 GLN B N 1
ATOM 2185 C CA . GLN B 1 125 ? 25.981 25.120 -0.507 1.00 21.46 125 GLN B CA 1
ATOM 2186 C C . GLN B 1 125 ? 27.461 25.287 -0.884 1.00 23.79 125 GLN B C 1
ATOM 2187 O O . GLN B 1 125 ? 28.241 24.365 -0.702 1.00 20.44 125 GLN B O 1
ATOM 2193 N N . ARG B 1 126 ? 27.868 26.448 -1.390 1.00 24.52 126 ARG B N 1
ATOM 2194 C CA . ARG B 1 126 ? 29.300 26.645 -1.642 1.00 29.33 126 ARG B CA 1
ATOM 2195 C C . ARG B 1 126 ? 30.113 26.471 -0.360 1.00 23.69 126 ARG B C 1
ATOM 2196 O O . ARG B 1 126 ? 31.170 25.822 -0.353 1.00 24.46 126 ARG B O 1
ATOM 2204 N N . LEU B 1 127 ? 29.617 27.034 0.735 1.00 19.39 127 LEU B N 1
ATOM 2205 C CA . LEU B 1 127 ? 30.252 26.840 2.035 1.00 16.46 127 LEU B CA 1
ATOM 2206 C C . LEU B 1 127 ? 30.195 25.369 2.447 1.00 20.55 127 LEU B C 1
ATOM 2207 O O . LEU B 1 127 ? 31.193 24.795 2.862 1.00 17.42 127 LEU B O 1
ATOM 2212 N N . ALA B 1 128 ? 29.010 24.778 2.351 1.00 18.04 128 ALA B N 1
ATOM 2213 C CA . ALA B 1 128 ? 28.808 23.410 2.814 1.00 14.50 128 ALA B CA 1
ATOM 2214 C C . ALA B 1 128 ? 29.706 22.405 2.084 1.00 15.62 128 ALA B C 1
ATOM 2215 O O . ALA B 1 128 ? 30.241 21.483 2.699 1.00 18.72 128 ALA B O 1
ATOM 2217 N N . ARG B 1 129 ? 29.862 22.593 0.775 1.00 16.12 129 ARG B N 1
ATOM 2218 C CA . ARG B 1 129 ? 30.579 21.638 -0.061 1.00 22.16 129 ARG B CA 1
ATOM 2219 C C . ARG B 1 129 ? 32.052 21.511 0.279 1.00 24.31 129 ARG B C 1
ATOM 2220 O O . ARG B 1 129 ? 32.680 20.511 -0.077 1.00 17.45 129 ARG B O 1
ATOM 2228 N N . LEU B 1 130 ? 32.604 22.518 0.955 1.00 21.24 130 LEU B N 1
ATOM 2229 C CA . LEU B 1 130 ? 33.995 22.452 1.379 1.00 23.38 130 LEU B CA 1
ATOM 2230 C C . LEU B 1 130 ? 34.281 21.152 2.107 1.00 24.75 130 LEU B C 1
ATOM 2231 O O . LEU B 1 130 ? 35.331 20.533 1.917 1.00 20.62 130 LEU B O 1
ATOM 2236 N N . TRP B 1 131 ? 33.336 20.739 2.946 1.00 22.09 131 TRP B N 1
ATOM 2237 C CA . TRP B 1 131 ? 33.561 19.592 3.811 1.00 17.00 131 TRP B CA 1
ATOM 2238 C C . TRP B 1 131 ? 33.591 18.236 3.072 1.00 16.40 131 TRP B C 1
ATOM 2239 O O . TRP B 1 131 ? 34.601 17.513 3.131 1.00 18.79 131 TRP B O 1
ATOM 2250 N N . PRO B 1 132 ? 32.493 17.874 2.381 1.00 18.27 132 PRO B N 1
ATOM 2251 C CA . PRO B 1 132 ? 32.551 16.609 1.639 1.00 23.26 132 PRO B CA 1
ATOM 2252 C C . PRO B 1 132 ? 33.616 16.626 0.537 1.00 21.91 132 PRO B C 1
ATOM 2253 O O . PRO B 1 132 ? 34.242 15.588 0.305 1.00 22.25 132 PRO B O 1
ATOM 2257 N N . ASP B 1 133 ? 33.842 17.767 -0.113 1.00 18.93 133 ASP B N 1
ATOM 2258 C CA . ASP B 1 133 ? 34.888 17.825 -1.144 1.00 23.63 133 ASP B CA 1
ATOM 2259 C C . ASP B 1 133 ? 36.265 17.567 -0.536 1.00 24.23 133 ASP B C 1
ATOM 2260 O O . ASP B 1 133 ? 37.087 16.834 -1.114 1.00 19.52 133 ASP B O 1
ATOM 2265 N N . GLY B 1 134 ? 36.504 18.166 0.630 1.00 22.10 134 GLY B N 1
ATOM 2266 C CA . GLY B 1 134 ? 37.785 18.080 1.304 1.00 25.97 134 GLY B CA 1
ATOM 2267 C C . GLY B 1 134 ? 38.044 16.702 1.877 1.00 24.73 134 GLY B C 1
ATOM 2268 O O . GLY B 1 134 ? 39.158 16.190 1.794 1.00 20.81 134 GLY B O 1
ATOM 2269 N N . LEU B 1 135 ? 37.011 16.095 2.450 1.00 18.85 135 LEU B N 1
ATOM 2270 C CA . LEU B 1 135 ? 37.134 14.766 3.012 1.00 18.41 135 LEU B CA 1
ATOM 2271 C C . LEU B 1 135 ? 37.409 13.755 1.898 1.00 17.86 135 LEU B C 1
ATOM 2272 O O . LEU B 1 135 ? 38.240 12.848 2.060 1.00 21.82 135 LEU B O 1
ATOM 2277 N N . LEU B 1 136 ? 36.707 13.903 0.775 1.00 18.08 136 LEU B N 1
ATOM 2278 C CA . LEU B 1 136 ? 36.944 13.036 -0.385 1.00 22.55 136 LEU B CA 1
ATOM 2279 C C . LEU B 1 136 ? 38.383 13.188 -0.867 1.00 25.66 136 LEU B C 1
ATOM 2280 O O . LEU B 1 136 ? 39.061 12.199 -1.161 1.00 20.05 136 LEU B O 1
ATOM 2285 N N . ALA B 1 137 ? 38.844 14.436 -0.936 1.00 21.88 137 ALA B N 1
ATOM 2286 C CA . ALA B 1 137 ? 40.200 14.717 -1.379 1.00 25.42 137 ALA B CA 1
ATOM 2287 C C . ALA B 1 137 ? 41.205 14.117 -0.412 1.00 25.72 137 ALA B C 1
ATOM 2288 O O . ALA B 1 137 ? 42.259 13.619 -0.821 1.00 22.64 137 ALA B O 1
ATOM 2290 N N . LEU B 1 138 ? 40.874 14.169 0.874 1.00 21.76 138 LEU B N 1
ATOM 2291 C CA . LEU B 1 138 ? 41.733 13.637 1.915 1.00 25.69 138 LEU B CA 1
ATOM 2292 C C . LEU B 1 138 ? 41.825 12.112 1.839 1.00 24.41 138 LEU B C 1
ATOM 2293 O O . LEU B 1 138 ? 42.904 11.536 1.977 1.00 22.00 138 LEU B O 1
ATOM 2298 N N . LEU B 1 139 ? 40.687 11.469 1.598 1.00 21.52 139 LEU B N 1
ATOM 2299 C CA . LEU B 1 139 ? 40.579 10.011 1.698 1.00 20.53 139 LEU B CA 1
ATOM 2300 C C . LEU B 1 139 ? 40.901 9.237 0.424 1.00 21.82 139 LEU B C 1
ATOM 2301 O O . LEU B 1 139 ? 41.365 8.087 0.485 1.00 25.00 139 LEU B O 1
ATOM 2306 N N . GLU B 1 140 ? 40.639 9.851 -0.721 1.00 22.43 140 GLU B N 1
ATOM 2307 C CA . GLU B 1 140 ? 40.728 9.142 -1.994 1.00 28.37 140 GLU B CA 1
ATOM 2308 C C . GLU B 1 140 ? 42.114 8.525 -2.245 1.00 26.66 140 GLU B C 1
ATOM 2309 O O . GLU B 1 140 ? 42.210 7.384 -2.706 1.00 26.81 140 GLU B O 1
ATOM 2315 N N . PRO B 1 141 ? 43.192 9.264 -1.940 1.00 31.11 141 PRO B N 1
ATOM 2316 C CA . PRO B 1 141 ? 44.540 8.702 -2.141 1.00 27.86 141 PRO B CA 1
ATOM 2317 C C . PRO B 1 141 ? 44.869 7.571 -1.167 1.00 30.75 141 PRO B C 1
ATOM 2318 O O . PRO B 1 141 ? 45.857 6.862 -1.355 1.00 33.76 141 PRO B O 1
ATOM 2322 N N . ARG B 1 142 ? 44.059 7.414 -0.128 1.00 26.02 142 ARG B N 1
ATOM 2323 C CA . ARG B 1 142 ? 44.330 6.418 0.896 1.00 26.06 142 ARG B CA 1
ATOM 2324 C C . ARG B 1 142 ? 43.510 5.154 0.673 1.00 26.88 142 ARG B C 1
ATOM 2325 O O . ARG B 1 142 ? 44.033 4.050 0.757 1.00 27.94 142 ARG B O 1
ATOM 2333 N N . ILE B 1 143 ? 42.231 5.315 0.357 1.00 23.18 143 ILE B N 1
ATOM 2334 C CA . ILE B 1 143 ? 41.331 4.169 0.335 1.00 24.46 143 ILE B CA 1
ATOM 2335 C C . ILE B 1 143 ? 40.570 4.013 -0.978 1.00 22.09 143 ILE B C 1
ATOM 2336 O O . ILE B 1 143 ? 39.737 3.119 -1.122 1.00 26.06 143 ILE B O 1
ATOM 2341 N N . GLY B 1 144 ? 40.869 4.867 -1.943 1.00 17.40 144 GLY B N 1
ATOM 2342 C CA . GLY B 1 144 ? 40.204 4.810 -3.228 1.00 23.71 144 GLY B CA 1
ATOM 2343 C C . GLY B 1 144 ? 38.948 5.654 -3.251 1.00 26.20 144 GLY B C 1
ATOM 2344 O O . GLY B 1 144 ? 38.375 5.984 -2.206 1.00 20.83 144 GLY B O 1
ATOM 2345 N N . ARG B 1 145 ? 38.521 6.011 -4.453 1.00 26.46 145 ARG B N 1
ATOM 2346 C CA . ARG B 1 145 ? 37.405 6.926 -4.623 1.00 29.23 145 ARG B CA 1
ATOM 2347 C C . ARG B 1 145 ? 36.102 6.310 -4.111 1.00 25.28 145 ARG B C 1
ATOM 2348 O O . ARG B 1 145 ? 35.316 6.981 -3.442 1.00 20.33 145 ARG B O 1
ATOM 2356 N N . ARG B 1 146 ? 35.865 5.041 -4.424 1.00 21.45 146 ARG B N 1
ATOM 2357 C CA . ARG B 1 146 ? 34.633 4.410 -3.960 1.00 22.94 146 ARG B CA 1
ATOM 2358 C C . ARG B 1 146 ? 34.520 4.431 -2.425 1.00 20.99 146 ARG B C 1
ATOM 2359 O O . ARG B 1 146 ? 33.494 4.857 -1.875 1.00 16.93 146 ARG B O 1
ATOM 2367 N N . ALA B 1 147 ? 35.560 3.970 -1.740 1.00 19.24 147 ALA B N 1
ATOM 2368 C CA . ALA B 1 147 ? 35.523 3.921 -0.271 1.00 17.41 147 ALA B CA 1
ATOM 2369 C C . ALA B 1 147 ? 35.471 5.320 0.330 1.00 14.67 147 ALA B C 1
ATOM 2370 O O . ALA B 1 147 ? 34.792 5.552 1.328 1.00 12.79 147 ALA B O 1
ATOM 2372 N N . ALA B 1 148 ? 36.185 6.259 -0.284 1.00 13.27 148 ALA B N 1
ATOM 2373 C CA . ALA B 1 148 ? 36.212 7.635 0.215 1.00 16.87 148 ALA B CA 1
ATOM 2374 C C . ALA B 1 148 ? 34.814 8.236 0.148 1.00 18.01 148 ALA B C 1
ATOM 2375 O O . ALA B 1 148 ? 34.363 8.905 1.091 1.00 14.56 148 ALA B O 1
ATOM 2377 N N . ASN B 1 149 ? 34.114 7.969 -0.953 1.00 18.62 149 ASN B N 1
ATOM 2378 C CA . ASN B 1 149 ? 32.737 8.432 -1.092 1.00 19.32 149 ASN B CA 1
ATOM 2379 C C . ASN B 1 149 ? 31.767 7.793 -0.094 1.00 17.08 149 ASN B C 1
ATOM 2380 O O . ASN B 1 149 ? 30.923 8.480 0.478 1.00 16.32 149 ASN B O 1
ATOM 2385 N N 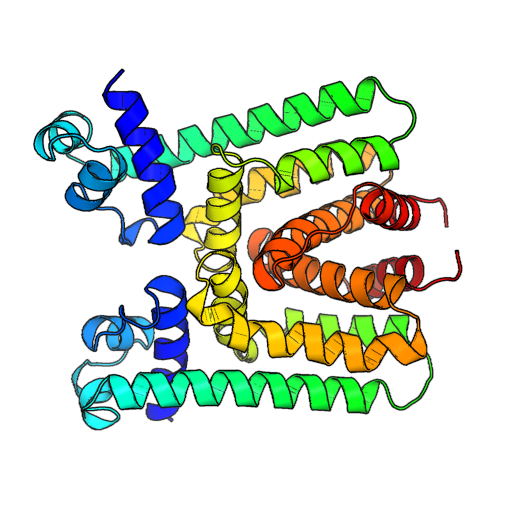. ALA B 1 150 ? 31.880 6.482 0.086 1.00 13.22 150 ALA B N 1
ATOM 2386 C CA . ALA B 1 150 ? 31.014 5.767 1.032 1.00 12.46 150 ALA B CA 1
ATOM 2387 C C . ALA B 1 150 ? 31.226 6.261 2.455 1.00 14.49 150 ALA B C 1
ATOM 2388 O O . ALA B 1 150 ? 30.274 6.434 3.217 1.00 12.16 150 ALA B O 1
ATOM 2390 N N . VAL B 1 151 ? 32.479 6.471 2.831 1.00 17.05 151 VAL B N 1
ATOM 2391 C CA . VAL B 1 151 ? 32.789 6.983 4.166 1.00 14.43 151 VAL B CA 1
ATOM 2392 C C . VAL B 1 151 ? 32.299 8.430 4.373 1.00 16.60 151 VAL B C 1
ATOM 2393 O O . VAL B 1 151 ? 31.764 8.768 5.429 1.00 14.28 151 VAL B O 1
ATOM 2397 N N . THR B 1 152 ? 32.469 9.289 3.376 1.00 11.23 152 THR B N 1
ATOM 2398 C CA . THR B 1 152 ? 31.974 10.679 3.510 1.00 10.01 152 THR B CA 1
ATOM 2399 C C . THR B 1 152 ? 30.452 10.711 3.655 1.00 14.66 152 THR B C 1
ATOM 2400 O O . THR B 1 152 ? 29.901 11.479 4.464 1.00 16.79 152 THR B O 1
ATOM 2404 N N . VAL B 1 153 ? 29.783 9.816 2.932 1.00 12.63 153 VAL B N 1
ATOM 2405 C CA . VAL B 1 153 ? 28.335 9.701 3.052 1.00 14.78 153 VAL B CA 1
ATOM 2406 C C . VAL B 1 153 ? 27.929 9.197 4.448 1.00 14.50 153 VAL B C 1
ATOM 2407 O O . VAL B 1 153 ? 27.031 9.746 5.079 1.00 13.26 153 VAL B O 1
ATOM 2411 N N . PHE B 1 154 ? 28.612 8.162 4.924 1.00 13.61 154 PHE B N 1
ATOM 2412 C CA . PHE B 1 154 ? 28.319 7.622 6.256 1.00 9.89 154 PHE B CA 1
ATOM 2413 C C . PHE B 1 154 ? 28.555 8.672 7.332 1.00 11.75 154 PHE B C 1
ATOM 2414 O O . PHE B 1 154 ? 27.792 8.766 8.292 1.00 14.89 154 PHE B O 1
ATOM 2422 N N . PHE B 1 155 ? 29.605 9.474 7.172 1.00 16.98 155 PHE B N 1
ATOM 2423 C CA . PHE B 1 155 ? 29.855 10.568 8.111 1.00 17.07 155 PHE B CA 1
ATOM 2424 C C . PHE B 1 155 ? 28.678 11.539 8.175 1.00 20.57 155 PHE B C 1
ATOM 2425 O O . PHE B 1 155 ? 28.239 11.917 9.270 1.00 16.11 155 PHE B O 1
ATOM 2433 N N . ASP B 1 156 ? 28.176 11.955 7.013 1.00 13.23 156 ASP B N 1
ATOM 2434 C CA . ASP B 1 156 ? 27.005 12.822 6.970 1.00 15.78 156 ASP B CA 1
ATOM 2435 C C . ASP B 1 156 ? 25.832 12.171 7.684 1.00 15.85 156 ASP B C 1
ATOM 2436 O O . ASP B 1 156 ? 25.119 12.824 8.435 1.00 13.98 156 ASP B O 1
ATOM 2441 N N . GLY B 1 157 ? 25.645 10.878 7.437 1.00 12.18 157 GLY B N 1
ATOM 2442 C CA . GLY B 1 157 ? 24.581 10.119 8.073 1.00 11.17 157 GLY B CA 1
ATOM 2443 C C . GLY B 1 157 ? 24.718 10.061 9.577 1.00 17.31 157 GLY B C 1
ATOM 2444 O O . GLY B 1 157 ? 23.737 10.232 10.296 1.00 13.06 157 GLY B O 1
ATOM 2445 N N . ALA B 1 158 ? 25.941 9.841 10.057 1.00 12.10 158 ALA B N 1
ATOM 2446 C CA . ALA B 1 158 ? 26.162 9.655 11.489 1.00 15.81 158 ALA B CA 1
ATOM 2447 C C . ALA B 1 158 ? 25.734 10.902 12.248 1.00 17.77 158 ALA B C 1
ATOM 2448 O O . ALA B 1 158 ? 25.076 10.801 13.290 1.00 17.60 158 ALA B O 1
ATOM 2450 N N . THR B 1 159 ? 26.109 12.064 11.723 1.00 15.38 159 THR B N 1
ATOM 2451 C CA . THR B 1 159 ? 25.794 13.331 12.381 1.00 22.49 159 THR B CA 1
ATOM 2452 C C . THR B 1 159 ? 24.301 13.636 12.313 1.00 24.38 159 THR B C 1
ATOM 2453 O O . THR B 1 159 ? 23.698 13.994 13.316 1.00 20.96 159 THR B O 1
ATOM 2457 N N . LEU B 1 160 ? 23.699 13.458 11.141 1.00 16.91 160 LEU B N 1
ATOM 2458 C CA . LEU B 1 160 ? 22.268 13.750 10.972 1.00 12.26 160 LEU B CA 1
ATOM 2459 C C . LEU B 1 160 ? 21.397 12.818 11.786 1.00 15.67 160 LEU B C 1
ATOM 2460 O O . LEU B 1 160 ? 20.479 13.250 12.479 1.00 16.21 160 LEU B O 1
ATOM 2465 N N . HIS B 1 161 ? 21.673 11.525 11.676 1.00 13.77 161 HIS B N 1
ATOM 2466 C CA . HIS B 1 161 ? 20.877 10.507 12.350 1.00 16.34 161 HIS B CA 1
ATOM 2467 C C . HIS B 1 161 ? 20.950 10.675 13.880 1.00 16.86 161 HIS B C 1
ATOM 2468 O O . HIS B 1 161 ? 19.947 10.521 14.577 1.00 14.49 161 HIS B O 1
ATOM 2475 N N . ALA B 1 162 ? 22.130 11.016 14.390 1.00 16.34 162 ALA B N 1
ATOM 2476 C CA . ALA B 1 162 ? 22.300 11.210 15.832 1.00 17.66 162 ALA B CA 1
ATOM 2477 C C . ALA B 1 162 ? 21.371 12.295 16.363 1.00 20.05 162 ALA B C 1
ATOM 2478 O O . ALA B 1 162 ? 20.779 12.151 17.430 1.00 16.24 162 ALA B O 1
ATOM 2480 N N . LEU B 1 163 ? 21.262 13.395 15.625 1.00 15.43 163 LEU B N 1
ATOM 2481 C CA . LEU B 1 163 ? 20.440 14.523 16.046 1.00 14.69 163 LEU B CA 1
ATOM 2482 C C . LEU B 1 163 ? 18.945 14.199 15.891 1.00 16.82 163 LEU B C 1
ATOM 2483 O O . LEU B 1 163 ? 18.154 14.476 16.779 1.00 17.07 163 LEU B O 1
ATOM 2488 N N . ILE B 1 164 ? 18.566 13.607 14.761 1.00 15.54 164 ILE B N 1
ATOM 2489 C CA . ILE B 1 164 ? 17.159 13.249 14.528 1.00 16.46 164 ILE B CA 1
ATOM 2490 C C . ILE B 1 164 ? 16.646 12.263 15.565 1.00 20.06 164 ILE B C 1
ATOM 2491 O O . ILE B 1 164 ? 15.611 12.495 16.209 1.00 17.88 164 ILE B O 1
ATOM 2496 N N . THR B 1 165 ? 17.371 11.163 15.736 1.00 16.33 165 THR B N 1
ATOM 2497 C CA . THR B 1 165 ? 16.906 10.096 16.625 1.00 18.28 165 THR B CA 1
AT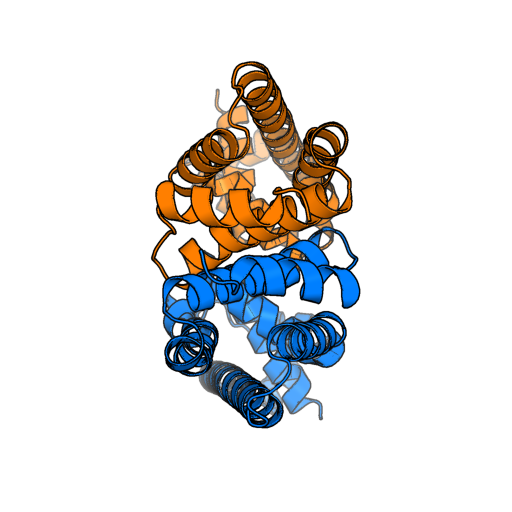OM 2498 C C . THR B 1 165 ? 17.274 10.341 18.088 1.00 19.09 165 THR B C 1
ATOM 2499 O O . THR B 1 165 ? 16.782 9.641 18.966 1.00 19.65 165 THR B O 1
ATOM 2503 N N . GLY B 1 166 ? 18.145 11.318 18.333 1.00 16.71 166 GLY B N 1
ATOM 2504 C CA . GLY B 1 166 ? 18.501 11.710 19.688 1.00 20.81 166 GLY B CA 1
ATOM 2505 C C . GLY B 1 166 ? 19.492 10.775 20.364 1.00 23.12 166 GLY B C 1
ATOM 2506 O O . GLY B 1 166 ? 19.651 10.805 21.589 1.00 27.41 166 GLY B O 1
ATOM 2507 N N . THR B 1 167 ? 20.157 9.940 19.576 1.00 20.65 167 THR B N 1
ATOM 2508 C CA . THR B 1 167 ? 21.119 8.979 20.120 1.00 27.85 167 THR B CA 1
ATOM 2509 C C . THR B 1 167 ? 22.260 8.764 19.122 1.00 26.99 167 THR B C 1
ATOM 2510 O O . THR B 1 167 ? 22.002 8.545 17.941 1.00 26.93 167 THR B O 1
ATOM 2514 N N . PRO B 1 168 ? 23.524 8.854 19.581 1.00 25.75 168 PRO B N 1
ATOM 2515 C CA . PRO B 1 168 ? 24.658 8.716 18.651 1.00 20.80 168 PRO B CA 1
ATOM 2516 C C . PRO B 1 168 ? 25.192 7.283 18.541 1.00 19.51 168 PRO B C 1
ATOM 2517 O O . PRO B 1 168 ? 24.989 6.489 19.441 1.00 18.73 168 PRO B O 1
ATOM 2521 N N . LEU B 1 169 ? 25.864 6.952 17.443 1.00 23.24 169 LEU B N 1
ATOM 2522 C CA . LEU B 1 169 ? 26.600 5.689 17.390 1.00 20.18 169 LEU B CA 1
ATOM 2523 C C . LEU B 1 169 ? 27.802 5.842 18.311 1.00 18.06 169 LEU B C 1
ATOM 2524 O O . LEU B 1 169 ? 28.347 6.932 18.417 1.00 22.00 169 LEU B O 1
ATOM 2529 N N . SER B 1 170 ? 28.217 4.761 18.959 1.00 20.18 170 SER B N 1
ATOM 2530 C CA . SER B 1 170 ? 29.429 4.801 19.781 1.00 22.89 170 SER B CA 1
ATOM 2531 C C . SER B 1 170 ? 30.661 4.822 18.876 1.00 16.17 170 SER B C 1
ATOM 2532 O O . SER B 1 170 ? 30.562 4.507 17.700 1.00 13.22 170 SER B O 1
ATOM 2535 N N . THR B 1 171 ? 31.814 5.203 19.421 1.00 14.83 171 THR B N 1
ATOM 2536 C CA . THR B 1 171 ? 33.044 5.235 18.644 1.00 13.33 171 THR B CA 1
ATOM 2537 C C . THR B 1 171 ? 33.294 3.810 18.157 1.00 16.79 171 THR B C 1
ATOM 2538 O O . THR B 1 171 ? 33.729 3.600 17.030 1.00 16.48 171 THR B O 1
ATOM 2542 N N . ASP B 1 172 ? 32.995 2.823 19.000 1.00 15.20 172 ASP B N 1
ATOM 2543 C CA . ASP B 1 172 ? 33.172 1.431 18.562 1.00 21.59 172 ASP B CA 1
ATOM 2544 C C . ASP B 1 172 ? 32.269 1.070 17.378 1.00 18.40 172 ASP B C 1
ATOM 2545 O O . ASP B 1 172 ? 32.706 0.418 16.420 1.00 16.01 172 ASP B O 1
ATOM 2550 N N . GLU B 1 173 ? 31.016 1.496 17.436 1.00 14.22 173 GLU B N 1
ATOM 2551 C CA . GLU B 1 173 ? 30.088 1.238 16.336 1.00 16.26 173 GLU B CA 1
ATOM 2552 C C . GLU B 1 173 ? 30.510 1.974 15.066 1.00 15.57 173 GLU B C 1
ATOM 2553 O O . GLU B 1 173 ? 30.413 1.430 13.966 1.00 15.73 173 GLU B O 1
ATOM 2559 N N . LEU B 1 174 ? 30.957 3.218 15.223 1.00 13.02 174 LEU B N 1
ATOM 2560 C CA . LEU B 1 174 ? 31.505 3.973 14.095 1.00 11.81 174 LEU B CA 1
ATOM 2561 C C . LEU B 1 174 ? 32.723 3.281 13.513 1.00 12.04 174 LEU B C 1
ATOM 2562 O O . LEU B 1 174 ? 32.883 3.186 12.295 1.00 13.44 174 LEU B O 1
ATOM 2567 N N . THR B 1 175 ? 33.593 2.799 14.382 1.00 12.77 175 THR B N 1
ATOM 2568 C CA . THR B 1 175 ? 34.782 2.121 13.898 1.00 12.04 175 THR B CA 1
ATOM 2569 C C . THR B 1 175 ? 34.412 0.899 13.049 1.00 14.91 175 THR B C 1
ATOM 2570 O O . THR B 1 175 ? 34.969 0.684 11.960 1.00 14.92 175 THR B O 1
ATOM 2574 N N . ASP B 1 176 ? 33.469 0.102 13.545 1.00 19.31 176 ASP B N 1
ATOM 2575 C CA . ASP B 1 176 ? 33.054 -1.101 12.849 1.00 16.68 176 ASP B CA 1
ATOM 2576 C C . ASP B 1 176 ? 32.489 -0.785 11.453 1.00 13.13 176 ASP B C 1
ATOM 2577 O O . ASP B 1 176 ? 32.861 -1.430 10.463 1.00 12.42 176 ASP B O 1
ATOM 2582 N N . ALA B 1 177 ? 31.610 0.212 11.372 1.00 14.95 177 ALA B N 1
ATOM 2583 C CA . ALA B 1 177 ? 30.991 0.573 10.092 1.00 17.61 177 ALA B CA 1
ATOM 2584 C C . ALA B 1 177 ? 32.015 1.106 9.120 1.00 16.27 177 ALA B C 1
ATOM 2585 O O . ALA B 1 177 ? 32.023 0.736 7.940 1.00 14.29 177 ALA B O 1
ATOM 2587 N N . ILE B 1 178 ? 32.873 1.998 9.604 1.00 12.06 178 ILE B N 1
ATOM 2588 C CA . ILE B 1 178 ? 33.894 2.569 8.733 1.00 15.04 178 ILE B CA 1
ATOM 2589 C C . ILE B 1 178 ? 34.861 1.476 8.252 1.00 17.70 178 ILE B C 1
ATOM 2590 O O . ILE B 1 178 ? 35.214 1.431 7.063 1.00 15.29 178 ILE B O 1
ATOM 2595 N N . ALA B 1 179 ? 35.267 0.589 9.162 1.00 13.61 179 ALA B N 1
ATOM 2596 C CA . ALA B 1 179 ? 36.126 -0.538 8.793 1.00 14.45 179 ALA B CA 1
ATOM 2597 C C . ALA B 1 179 ? 35.489 -1.347 7.661 1.00 18.78 179 ALA B C 1
ATOM 2598 O O . ALA B 1 179 ? 36.160 -1.717 6.704 1.00 20.67 179 ALA B O 1
ATOM 2600 N N . ARG B 1 180 ? 34.191 -1.614 7.779 1.00 15.52 180 ARG B N 1
ATOM 2601 C CA . ARG B 1 180 ? 33.449 -2.341 6.746 1.00 10.59 180 ARG B CA 1
ATOM 2602 C C . ARG B 1 180 ? 33.472 -1.643 5.389 1.00 16.16 180 ARG B C 1
ATOM 2603 O O . ARG B 1 180 ? 33.567 -2.292 4.355 1.00 16.32 180 ARG B O 1
ATOM 2611 N N . LEU B 1 181 ? 33.366 -0.319 5.404 1.00 13.15 181 LEU B N 1
ATOM 2612 C CA . LEU B 1 181 ? 33.345 0.472 4.172 1.00 13.85 181 LEU B CA 1
ATOM 2613 C C . LEU B 1 181 ? 34.710 0.578 3.491 1.00 19.51 181 LEU B C 1
ATOM 2614 O O . LEU B 1 181 ? 34.781 0.701 2.263 1.00 21.49 181 LEU B O 1
ATOM 2619 N N . VAL B 1 182 ? 35.790 0.533 4.272 1.00 18.18 182 VAL B N 1
ATOM 2620 C CA . VAL B 1 182 ? 37.123 0.714 3.699 1.00 18.63 182 VAL B CA 1
ATOM 2621 C C . VAL B 1 182 ? 37.884 -0.579 3.424 1.00 17.91 182 VAL B C 1
ATOM 2622 O O . VAL B 1 182 ? 38.881 -0.567 2.691 1.00 21.84 182 VAL B O 1
ATOM 2626 N N . ALA B 1 183 ? 37.430 -1.693 3.990 1.00 22.17 183 ALA B N 1
ATOM 2627 C CA . ALA B 1 183 ? 38.124 -2.964 3.789 1.00 20.56 183 ALA B CA 1
ATOM 2628 C C . ALA B 1 183 ? 38.273 -3.301 2.302 1.00 29.86 183 ALA B C 1
ATOM 2629 O O . ALA B 1 183 ? 37.435 -2.927 1.482 1.00 24.92 183 ALA B O 1
ATOM 2631 N N . ASP B 1 184 ? 39.344 -4.006 1.954 1.00 34.54 184 ASP B N 1
ATOM 2632 C CA . ASP B 1 184 ? 39.471 -4.561 0.606 1.00 45.53 184 ASP B CA 1
ATOM 2633 C C . ASP B 1 184 ? 38.319 -5.528 0.323 1.00 47.80 184 ASP B C 1
ATOM 2634 O O . ASP B 1 184 ? 37.871 -6.253 1.214 1.00 42.29 184 ASP B O 1
ATOM 2639 N N . GLY B 1 185 ? 37.836 -5.529 -0.916 1.00 53.69 185 GLY B N 1
ATOM 2640 C CA . GLY B 1 185 ? 36.732 -6.392 -1.300 1.00 59.87 185 GLY B CA 1
ATOM 2641 C C . GLY B 1 185 ? 37.181 -7.694 -1.936 1.00 62.40 185 GLY B C 1
ATOM 2642 O O . GLY B 1 185 ? 36.568 -8.744 -1.726 1.00 66.30 185 GLY B O 1
#

Foldseek 3Di:
DLLVLLLLLQLLQCLVQNLPRDDLVSSCVSSVHDSVVVCVNPVDVVVSSVSNLVVLLVVLVVLLVVLLVQCVVVPLVLLSLLVSLVVVLVPCVVCVSSLSLLVSCVPVVVSPVSNVSNLVSQCVSPCVPQHDQLSVVLSVVSNVQNVVCVVVVHGDDSVVSSVVSCVSRDDD/DLLVLLLQLQLQQCLVQNLVSDDLVSSCVSSVHDSVVSCVNPVPSVVSVVSNLVVLLVVLVVLLVVLLVQCVVDPQNLLSVLVSLVCLLPDDPSSVSSLSLLVSCVPHVVSVVSNVSNLVSQLVSPCVPQHNQLSNVLSVVSNVQNVVCVVVVHGDDSVRSSVVSCVSRDDD

Radius of gyration: 20.86 Å; Cα contacts (8 Å, |Δi|>4): 422; chains: 2; bounding box: 59×62×31 Å

Sequence (344 aa):
GRRQAIVEAAERVIARQGLGGLSHRRVAAEANVPVGSTTYYFNDLDALREAALAHAANASADLLAQWRSDLDKDRDLAATLARLTTVYLADQDRYRTLNELYMAAAHRPELQRLARLWPDGLLALLEPRIGRRAANAVTVFFDGATLHALITGTPLSTDELTDAIARLVADGGRRQAIVEAAERVIARQGLGGLSHRRVAAEANVPVGSTTYYFNDLDALREAALAHAANASADLLAQWRSDLDKDRDLAATLARLTTVYLADQDRYRTLNELYMAAAHRPELQRLARLWPDGLLALLEPRIGRRAANAVTVFFDGATLHALITGTPLSTDELTDAIARLVADG

B-factor: mean 29.42, std 14.74, range [9.55, 108.81]

InterPro domains:
  IPR001647 DNA-binding HTH domain, TetR-type [PF00440] (19-64)
  IPR001647 DNA-binding HTH domain, TetR-type [PS50977] (13-73)
  IPR009057 Homedomain-like superfamily [SSF46689] (7-85)
  IPR036271 Tetracyclin repressor-like, C-terminal domain superfamily [SSF48498] (90-183)
  IPR041583 Tetracyclin repressor-like, C-terminal, group 31 [PF17940] (87-183)
  IPR050109 HTH-type, TetR-like transcriptional regulator [PTHR30055] (1-189)

Nearest PDB structures (foldseek):
  3v6g-assembly1_A  TM=1.006E+00  e=6.400E-23  Mycobacterium tuberculosis
  3t6n-assembly1_A  TM=7.942E-01  e=3.532E-19  Mycobacterium tuberculosis H37Rv
  7amt-assembly1_A  TM=5.833E-01  e=1.421E-03  Vibrio alginolyticus
  3bhq-assembly1_B  TM=4.973E-01  e=4.149E-04  Mesorhizobium japonicum MAFF 303099
  2qib-assembly1_B  TM=5.619E-01  e=1.637E-03  Streptomyces coelicolor A3(2)

Organism: Mycobacterium tuberculosis (strain CDC 1551 / Oshkosh) (NCBI:txid83331)

CATH classification: 1.10.357.10

Secondary structure (DSSP, 8-state):
-HHHHHHHHHHHHHHHH-TT---HHHHHHHHTS-HHHHHHH-SSHHHHHHHHHHHHHHHHHHHHHHHHHHHTT-S-HHHHHHHHHHHHHH-HHHHHHHHHHHHHTTS-GGGHHHHHHHHHHHHHHHHHHHHHHHHHHHHHHHHHHHHHHHHHSSPPPHHHHHHHHHHHHS--/-HHHHHHHHHHHHHHHHTGGG--HHHHHHHHTS-HHHHHHH-SSHHHHHHHHHHHHHHHHHHHHHHHHHHHHT-S-HHHHHHHHHHHHHH--SSHHHHHHHHHHHTT-GGGHHHHHHHHHHHHHHHHHHHHHHHHHHHHHHHHHHHHHHHHHT-PPPHHHHHHHHHHHHS--